Protein AF-A0A431VDA3-F1 (afdb_monomer_lite)

Sequence (218 aa):
MSHDQLYEALRREYLKRGMSGLASSPEQVTSGLHKILALRPKALRNAIQEAAKNHLEVIEAAPLPEGLEDDTVDPARLNLYGMFPSDLNQWERAFAQLLDDDLSETVAWWHRNPPRKPYSTAVPLPGQHQQSYYYPDFVVGVPERTRAEGISLIEVKRDLNDEIGNARAKAQVAHPIYRRILMVHLDHNHDWRIVNYDPQRNLNTLGQPFRIDQLGSL

Structure (mmCIF, N/CA/C/O backbone):
data_AF-A0A431VDA3-F1
#
_entry.id   AF-A0A431VDA3-F1
#
loop_
_atom_site.group_PDB
_atom_site.id
_atom_site.type_symbol
_atom_site.label_atom_id
_atom_site.label_alt_id
_atom_site.label_comp_id
_atom_site.label_asym_id
_atom_site.label_entity_id
_atom_site.label_seq_id
_atom_site.pdbx_PDB_ins_code
_atom_site.Cartn_x
_atom_site.Cartn_y
_atom_site.Cartn_z
_atom_site.occupancy
_atom_site.B_iso_or_equiv
_atom_site.auth_seq_id
_atom_site.auth_comp_id
_atom_site.auth_asym_id
_atom_site.auth_atom_id
_atom_site.pdbx_PDB_model_num
ATOM 1 N N . MET A 1 1 ? 6.370 6.237 -26.076 1.00 58.34 1 MET A N 1
ATOM 2 C CA . MET A 1 1 ? 7.371 6.178 -27.165 1.00 58.34 1 MET A CA 1
ATOM 3 C C . MET A 1 1 ? 7.239 4.823 -27.840 1.00 58.34 1 MET A C 1
ATOM 5 O O . MET A 1 1 ? 7.319 3.824 -27.137 1.00 58.34 1 MET A O 1
ATOM 9 N N . SER A 1 2 ? 6.931 4.780 -29.137 1.00 71.38 2 SER A N 1
ATOM 10 C CA . SER A 1 2 ? 6.692 3.526 -29.869 1.00 71.38 2 SER A CA 1
ATOM 11 C C . SER A 1 2 ? 8.001 2.800 -30.210 1.00 71.38 2 SER A C 1
ATOM 13 O O . SER A 1 2 ? 9.081 3.395 -30.173 1.00 71.38 2 SER A O 1
ATOM 15 N N . HIS A 1 3 ? 7.907 1.511 -30.551 1.00 76.75 3 HIS A N 1
ATOM 16 C CA . HIS A 1 3 ? 9.040 0.710 -31.032 1.00 76.75 3 HIS A CA 1
ATOM 17 C C . HIS A 1 3 ? 9.761 1.395 -32.205 1.00 76.75 3 HIS A C 1
ATOM 19 O O . HIS A 1 3 ? 10.982 1.542 -32.178 1.00 76.75 3 HIS A O 1
ATOM 25 N N . ASP A 1 4 ? 8.996 1.927 -33.159 1.00 82.69 4 ASP A N 1
ATOM 26 C CA . ASP A 1 4 ? 9.520 2.613 -34.344 1.00 82.69 4 ASP A CA 1
ATOM 27 C C . ASP A 1 4 ? 10.322 3.868 -33.986 1.00 82.69 4 ASP A C 1
ATOM 29 O O . ASP A 1 4 ? 11.348 4.162 -34.596 1.00 82.69 4 ASP A O 1
ATOM 33 N N . GLN A 1 5 ? 9.909 4.595 -32.943 1.00 83.12 5 GLN A N 1
ATOM 34 C CA . GLN A 1 5 ? 10.644 5.769 -32.472 1.00 83.12 5 GLN A CA 1
ATOM 35 C C . GLN A 1 5 ? 12.007 5.393 -31.876 1.00 83.12 5 GLN A C 1
ATOM 37 O O . GLN A 1 5 ? 12.988 6.103 -32.108 1.00 83.12 5 GLN A O 1
ATOM 42 N N . LEU A 1 6 ? 12.087 4.283 -31.132 1.00 83.06 6 LEU A N 1
ATOM 43 C CA . LEU A 1 6 ? 13.348 3.766 -30.583 1.00 83.06 6 LEU A CA 1
ATOM 44 C C . LEU A 1 6 ? 14.261 3.221 -31.683 1.00 83.06 6 LEU A C 1
ATOM 46 O O . LEU A 1 6 ? 15.466 3.476 -31.665 1.00 83.06 6 LEU A O 1
ATOM 50 N N . TYR A 1 7 ? 13.678 2.511 -32.645 1.00 90.31 7 TYR A N 1
ATOM 51 C CA . TYR A 1 7 ? 14.367 2.012 -33.827 1.00 90.31 7 TYR A CA 1
ATOM 52 C C . TYR A 1 7 ? 15.003 3.160 -34.619 1.00 90.31 7 TYR A C 1
ATOM 54 O O . TYR A 1 7 ? 16.217 3.168 -34.833 1.00 90.31 7 TYR A O 1
ATOM 62 N N . GLU A 1 8 ? 14.225 4.188 -34.964 1.00 91.19 8 GLU A N 1
ATOM 63 C CA . GLU A 1 8 ? 14.726 5.340 -35.717 1.00 91.19 8 GLU A CA 1
ATOM 64 C C . GLU A 1 8 ? 15.736 6.167 -34.914 1.00 91.19 8 GLU A C 1
ATOM 66 O O . GLU A 1 8 ? 16.707 6.689 -35.467 1.00 91.19 8 GLU A O 1
ATOM 71 N N . ALA A 1 9 ? 15.570 6.261 -33.592 1.00 90.00 9 ALA A N 1
ATOM 72 C CA . ALA A 1 9 ? 16.556 6.905 -32.733 1.00 90.00 9 ALA A CA 1
ATOM 73 C C . ALA A 1 9 ? 17.905 6.169 -32.752 1.00 90.00 9 ALA A C 1
ATOM 75 O O . ALA A 1 9 ? 18.941 6.813 -32.936 1.00 90.00 9 ALA A O 1
ATOM 76 N N . LEU A 1 10 ? 17.905 4.837 -32.615 1.00 91.25 10 LEU A N 1
ATOM 77 C CA . LEU A 1 10 ? 19.140 4.052 -32.657 1.00 91.25 10 LEU A CA 1
ATOM 78 C C . LEU A 1 10 ? 19.783 4.094 -34.044 1.00 91.25 10 LEU A C 1
ATOM 80 O O . LEU A 1 10 ? 20.995 4.285 -34.153 1.00 91.25 10 LEU A O 1
ATOM 84 N N . ARG A 1 11 ? 18.976 3.985 -35.104 1.00 93.75 11 ARG A N 1
ATOM 85 C CA . ARG A 1 11 ? 19.443 4.090 -36.488 1.00 93.75 11 ARG A CA 1
ATOM 86 C C . ARG A 1 11 ? 20.157 5.419 -36.742 1.00 93.75 11 ARG A C 1
ATOM 88 O O . ARG A 1 11 ? 21.256 5.428 -37.298 1.00 93.75 11 ARG A O 1
ATOM 95 N N . ARG A 1 12 ? 19.574 6.538 -36.298 1.00 94.12 12 ARG A N 1
ATOM 96 C CA . ARG A 1 12 ? 20.202 7.867 -36.401 1.00 94.12 12 ARG A CA 1
ATOM 97 C C . ARG A 1 12 ? 21.516 7.951 -35.631 1.00 94.12 12 ARG A C 1
ATOM 99 O O . ARG A 1 12 ? 22.476 8.516 -36.148 1.00 94.12 12 ARG A O 1
ATOM 106 N N . GLU A 1 13 ? 21.585 7.378 -34.431 1.00 93.75 13 GLU A N 1
ATOM 107 C CA . GLU A 1 13 ? 22.827 7.370 -33.649 1.00 93.75 13 GLU A CA 1
ATOM 108 C C . GLU A 1 13 ? 23.918 6.528 -34.331 1.00 93.75 13 GLU A C 1
ATOM 110 O O . GLU A 1 13 ? 25.071 6.954 -34.381 1.00 93.75 13 GLU A O 1
ATOM 115 N N . TYR A 1 14 ? 23.574 5.387 -34.940 1.00 94.81 14 TYR A N 1
ATOM 116 C CA . TYR A 1 14 ? 24.519 4.607 -35.747 1.00 94.81 14 TYR A CA 1
ATOM 117 C C . TYR A 1 14 ? 25.083 5.407 -36.921 1.00 94.81 14 TYR A C 1
ATOM 119 O O . TYR A 1 14 ? 26.304 5.445 -37.089 1.00 94.81 14 TYR A O 1
ATOM 127 N N . LEU A 1 15 ? 24.235 6.109 -37.679 1.00 93.56 15 LEU A N 1
ATOM 128 C CA . LEU A 1 15 ? 24.683 6.976 -38.776 1.00 93.56 15 LEU A CA 1
ATOM 129 C C . LEU A 1 15 ? 25.598 8.101 -38.276 1.00 93.56 15 LEU A C 1
ATOM 131 O O . LEU A 1 15 ? 26.673 8.317 -38.831 1.00 93.56 15 LEU A O 1
ATOM 135 N N . LYS A 1 16 ? 25.221 8.769 -37.180 1.00 94.56 16 LYS A N 1
ATOM 136 C CA . LYS A 1 16 ? 26.008 9.852 -36.570 1.00 94.56 16 LYS A CA 1
ATOM 137 C C . LYS A 1 16 ? 27.401 9.396 -36.127 1.00 94.56 16 LYS A C 1
ATOM 139 O O . LYS A 1 16 ? 28.348 10.176 -36.161 1.00 94.56 16 LYS A O 1
ATOM 144 N N . ARG A 1 17 ? 27.532 8.138 -35.708 1.00 94.06 17 ARG A N 1
ATOM 145 C CA . ARG A 1 17 ? 28.794 7.526 -35.266 1.00 94.06 17 ARG A CA 1
ATOM 146 C C . ARG A 1 17 ? 29.604 6.903 -36.408 1.00 94.06 17 ARG A C 1
ATOM 148 O O . ARG A 1 17 ? 30.620 6.275 -36.135 1.00 94.06 17 ARG A O 1
ATOM 155 N N . GLY A 1 18 ? 29.158 7.037 -37.660 1.00 92.56 18 GLY A N 1
ATOM 156 C CA . GLY A 1 18 ? 29.814 6.432 -38.824 1.00 92.56 18 GLY A CA 1
ATOM 157 C C . GLY A 1 18 ? 29.622 4.915 -38.935 1.00 92.56 18 GLY A C 1
ATOM 158 O O . GLY A 1 18 ? 30.296 4.264 -39.725 1.00 92.56 18 GLY A O 1
ATOM 159 N N . MET A 1 19 ? 28.692 4.331 -38.174 1.00 91.00 19 MET A N 1
ATOM 160 C CA . MET A 1 19 ? 28.368 2.900 -38.201 1.00 91.00 19 MET A CA 1
ATOM 161 C C . MET A 1 19 ? 27.291 2.590 -39.253 1.00 91.00 19 MET A C 1
ATOM 163 O O . MET A 1 19 ? 26.302 1.910 -38.976 1.00 91.00 19 MET A O 1
ATOM 167 N N . SER A 1 20 ? 27.467 3.095 -40.477 1.00 89.44 20 SER A N 1
ATOM 168 C CA . SER A 1 20 ? 26.460 3.025 -41.548 1.00 89.44 20 SER A CA 1
ATOM 169 C C . SER A 1 20 ? 26.059 1.595 -41.922 1.00 89.44 20 SER A C 1
ATOM 171 O O . SER A 1 20 ? 24.906 1.367 -42.276 1.00 89.44 20 SER A O 1
ATOM 173 N N . GLY A 1 21 ? 26.966 0.620 -41.771 1.00 88.31 21 GLY A N 1
ATOM 174 C CA . GLY A 1 21 ? 26.655 -0.802 -41.954 1.00 88.31 21 GLY A CA 1
ATOM 175 C C . GLY A 1 21 ? 25.551 -1.285 -41.007 1.00 88.31 21 GLY A C 1
ATOM 176 O O . GLY A 1 21 ? 24.569 -1.860 -41.464 1.00 88.31 21 GLY A O 1
ATOM 177 N N . LEU A 1 22 ? 25.635 -0.927 -39.720 1.00 87.12 22 LEU A N 1
ATOM 178 C CA . LEU A 1 22 ? 24.638 -1.294 -38.705 1.00 87.12 22 LEU A CA 1
ATOM 179 C C . LEU A 1 22 ? 23.293 -0.577 -38.884 1.00 87.12 22 LEU A C 1
ATOM 181 O O . LEU A 1 22 ? 22.266 -1.087 -38.451 1.00 87.12 22 LEU A O 1
ATOM 185 N N . ALA A 1 23 ? 23.288 0.596 -39.521 1.00 88.81 23 ALA A N 1
ATOM 186 C CA . ALA A 1 23 ? 22.078 1.370 -39.810 1.00 88.81 23 ALA A CA 1
ATOM 187 C C . ALA A 1 23 ? 21.370 0.959 -41.116 1.00 88.81 23 ALA A C 1
ATOM 189 O O . ALA A 1 23 ? 20.294 1.483 -41.420 1.00 88.81 23 ALA A O 1
ATOM 190 N N . SER A 1 24 ? 21.997 0.094 -41.919 1.00 85.56 24 SER A N 1
ATOM 191 C CA . SER A 1 24 ? 21.530 -0.246 -43.269 1.00 85.56 24 SER A CA 1
ATOM 192 C C . SER A 1 24 ? 20.512 -1.389 -43.300 1.00 85.56 24 SER A C 1
ATOM 194 O O . SER A 1 24 ? 19.691 -1.435 -44.212 1.00 85.56 24 SER A O 1
ATOM 196 N N . SER A 1 25 ? 20.522 -2.264 -42.289 1.00 89.50 25 SER A N 1
ATOM 197 C CA . SER A 1 25 ? 19.629 -3.422 -42.181 1.00 89.50 25 SER A CA 1
ATOM 198 C C . SER A 1 25 ? 18.715 -3.298 -40.952 1.00 89.50 25 SER A C 1
ATOM 200 O O . SER A 1 25 ? 19.214 -3.071 -39.841 1.00 89.50 25 SER A O 1
ATOM 202 N N . PRO A 1 26 ? 17.392 -3.492 -41.112 1.00 88.81 26 PRO A N 1
ATOM 203 C CA . PRO A 1 26 ? 16.456 -3.534 -39.990 1.00 88.81 26 PRO A CA 1
ATOM 204 C C . PRO A 1 26 ? 16.774 -4.591 -38.938 1.00 88.81 26 PRO A C 1
ATOM 206 O O . PRO A 1 26 ? 16.597 -4.359 -37.738 1.00 88.81 26 PRO A O 1
ATOM 209 N N . GLU A 1 27 ? 17.315 -5.727 -39.364 1.00 90.69 27 GLU A N 1
ATOM 210 C CA . GLU A 1 27 ? 17.735 -6.814 -38.487 1.00 90.69 27 GLU A CA 1
ATOM 211 C C . GLU A 1 27 ? 18.909 -6.379 -37.602 1.00 90.69 27 GLU A C 1
ATOM 213 O O . GLU A 1 27 ? 18.943 -6.696 -36.411 1.00 90.69 27 GLU A O 1
ATOM 218 N N . GLN A 1 28 ? 19.856 -5.607 -38.147 1.00 90.88 28 GLN A N 1
ATOM 219 C CA . GLN A 1 28 ? 21.017 -5.124 -37.394 1.00 90.88 28 GLN A CA 1
ATOM 220 C C . GLN A 1 28 ? 20.647 -4.042 -36.379 1.00 90.88 28 GLN A C 1
ATOM 222 O O . GLN A 1 28 ? 21.120 -4.095 -35.240 1.00 90.88 28 GLN A O 1
ATOM 227 N N . VAL A 1 29 ? 19.756 -3.116 -36.741 1.00 91.38 29 VAL A N 1
ATOM 228 C CA . VAL A 1 29 ? 19.233 -2.111 -35.801 1.00 91.38 29 VAL A CA 1
ATOM 229 C C . VAL A 1 29 ? 18.443 -2.792 -34.678 1.00 91.38 29 VAL A C 1
ATOM 231 O O . VAL A 1 29 ? 18.676 -2.510 -33.502 1.00 91.38 29 VAL A O 1
ATOM 234 N N . THR A 1 30 ? 17.584 -3.759 -35.011 1.00 89.81 30 THR A N 1
ATOM 235 C CA . THR A 1 30 ? 16.815 -4.540 -34.026 1.00 89.81 30 THR A CA 1
ATOM 236 C C . THR A 1 30 ? 17.724 -5.352 -33.100 1.00 89.81 30 THR A C 1
ATOM 238 O O . THR A 1 30 ? 17.575 -5.312 -31.879 1.00 89.81 30 THR A O 1
ATOM 241 N N . SER A 1 31 ? 18.734 -6.037 -33.645 1.00 90.19 31 SER A N 1
ATOM 242 C CA . SER A 1 31 ? 19.730 -6.768 -32.847 1.00 90.19 31 SER A CA 1
ATOM 243 C C . SER A 1 31 ? 20.521 -5.828 -31.928 1.00 90.19 31 SER A C 1
ATOM 245 O O . SER A 1 31 ? 20.800 -6.158 -30.774 1.00 90.19 31 SER A O 1
ATOM 247 N N . GLY A 1 32 ? 20.835 -4.621 -32.405 1.00 89.38 32 GLY A N 1
ATOM 248 C CA . GLY A 1 32 ? 21.421 -3.539 -31.619 1.00 89.38 32 GLY A CA 1
ATOM 249 C C . GLY A 1 32 ? 20.553 -3.116 -30.434 1.00 89.38 32 GLY A C 1
ATOM 250 O O . GLY A 1 32 ? 21.049 -3.049 -29.306 1.00 89.38 32 GLY A O 1
ATOM 251 N N . LEU A 1 33 ? 19.253 -2.904 -30.659 1.00 87.25 33 LEU A N 1
ATOM 252 C CA . LEU A 1 33 ? 18.282 -2.630 -29.594 1.00 87.25 33 LEU A CA 1
ATOM 253 C C . LEU A 1 33 ? 18.259 -3.764 -28.565 1.00 87.25 33 LEU A C 1
ATOM 255 O O . LEU A 1 33 ? 18.396 -3.503 -27.370 1.00 87.25 33 LEU A O 1
ATOM 259 N N . HIS A 1 34 ? 18.164 -5.021 -29.009 1.00 87.56 34 HIS A N 1
ATOM 260 C CA . HIS A 1 34 ? 18.176 -6.182 -28.112 1.00 87.56 34 HIS A CA 1
ATOM 261 C C . HIS A 1 34 ? 19.457 -6.244 -27.273 1.00 87.56 34 HIS A C 1
ATOM 263 O O . HIS A 1 34 ? 19.390 -6.474 -26.067 1.00 87.56 34 HIS A O 1
ATOM 269 N N . LYS A 1 35 ? 20.621 -5.967 -27.873 1.00 88.88 35 LYS A N 1
ATOM 270 C CA . LYS A 1 35 ? 21.899 -5.888 -27.151 1.00 88.88 35 LYS A CA 1
ATOM 271 C C . LYS A 1 35 ? 21.906 -4.762 -26.121 1.00 88.88 35 LYS A C 1
ATOM 273 O O . LYS A 1 35 ? 22.358 -4.982 -25.004 1.00 88.88 35 LYS A O 1
ATOM 278 N N . ILE A 1 36 ? 21.388 -3.577 -26.448 1.00 85.38 36 ILE A N 1
ATOM 279 C CA . ILE A 1 36 ? 21.285 -2.464 -25.490 1.00 85.38 36 ILE A CA 1
ATOM 280 C C . ILE A 1 36 ? 20.395 -2.854 -24.308 1.00 85.38 36 ILE A C 1
ATOM 282 O O . ILE A 1 36 ? 20.767 -2.597 -23.164 1.00 85.38 36 ILE A O 1
ATOM 286 N N . LEU A 1 37 ? 19.258 -3.503 -24.566 1.00 81.50 37 LEU A N 1
ATOM 287 C CA . LEU A 1 37 ? 18.352 -3.983 -23.522 1.00 81.50 37 LEU A CA 1
ATOM 288 C C . LEU A 1 37 ? 19.010 -5.061 -22.651 1.00 81.50 37 LEU A C 1
ATOM 290 O O . LEU A 1 37 ? 18.942 -4.975 -21.425 1.00 81.50 37 LEU A O 1
ATOM 294 N N . ALA A 1 38 ? 19.716 -6.013 -23.266 1.00 84.69 38 ALA A N 1
ATOM 295 C CA . ALA A 1 38 ? 20.455 -7.062 -22.564 1.00 84.69 38 ALA A CA 1
ATOM 296 C C . ALA A 1 38 ? 21.601 -6.499 -21.706 1.00 84.69 38 ALA A C 1
ATOM 298 O O . ALA A 1 38 ? 21.825 -6.958 -20.589 1.00 84.69 38 ALA A O 1
ATOM 299 N N . LEU A 1 39 ? 22.303 -5.473 -22.195 1.00 87.81 39 LEU A N 1
ATOM 300 C CA . LEU A 1 39 ? 23.396 -4.810 -21.475 1.00 87.81 39 LEU A CA 1
ATOM 301 C C . LEU A 1 39 ? 22.902 -3.812 -20.419 1.00 87.81 39 LEU A C 1
ATOM 303 O O . LEU A 1 39 ? 23.668 -3.414 -19.541 1.00 87.81 39 LEU A O 1
ATOM 307 N N . ARG A 1 40 ? 21.639 -3.375 -20.492 1.00 82.81 40 ARG A N 1
ATOM 308 C CA . ARG A 1 40 ? 21.047 -2.389 -19.574 1.00 82.81 40 ARG A CA 1
ATOM 309 C C . ARG A 1 40 ? 19.702 -2.859 -19.008 1.00 82.81 40 ARG A C 1
ATOM 311 O O . ARG A 1 40 ? 18.706 -2.140 -19.132 1.00 82.81 40 ARG A O 1
ATOM 318 N N . PRO A 1 41 ? 19.659 -3.992 -18.284 1.00 74.50 41 PRO A N 1
ATOM 319 C CA . PRO A 1 41 ? 18.411 -4.545 -17.748 1.00 74.50 41 PRO A CA 1
ATOM 320 C C . PRO A 1 41 ? 17.679 -3.572 -16.807 1.00 74.50 41 PRO A C 1
ATOM 322 O O . PRO A 1 41 ? 16.450 -3.509 -16.794 1.00 74.50 41 PRO A O 1
ATOM 325 N N . LYS A 1 42 ? 18.421 -2.736 -16.066 1.00 75.31 42 LYS A N 1
ATOM 326 C CA . LYS A 1 42 ? 17.840 -1.684 -15.214 1.00 75.31 42 LYS A CA 1
ATOM 327 C C . LYS A 1 42 ? 17.129 -0.591 -16.021 1.00 75.31 42 LYS A C 1
ATOM 329 O O . LYS A 1 42 ? 16.086 -0.115 -15.594 1.00 75.31 42 LYS A O 1
ATOM 334 N N . ALA A 1 43 ? 17.664 -0.205 -17.182 1.00 77.69 43 ALA A N 1
ATOM 335 C CA . ALA A 1 43 ? 17.065 0.842 -18.011 1.00 77.69 43 ALA A CA 1
ATOM 336 C C . ALA A 1 43 ? 15.716 0.393 -18.585 1.00 77.69 43 ALA A C 1
ATOM 338 O O . ALA A 1 43 ? 14.767 1.172 -18.581 1.00 77.69 43 ALA A O 1
ATOM 339 N N . LEU A 1 44 ? 15.616 -0.875 -19.001 1.00 75.94 44 LEU A N 1
ATOM 340 C CA . LEU A 1 44 ? 14.351 -1.465 -19.437 1.00 75.94 44 LEU A CA 1
ATOM 341 C C . LEU A 1 44 ? 13.322 -1.479 -18.302 1.00 75.94 44 LEU A C 1
ATOM 343 O O . LEU A 1 44 ? 12.194 -1.033 -18.491 1.00 75.94 44 LEU A O 1
ATOM 347 N N . ARG A 1 45 ? 13.719 -1.933 -17.108 1.00 74.44 45 ARG A N 1
ATOM 348 C CA . ARG A 1 45 ? 12.838 -1.949 -15.932 1.00 74.44 45 ARG A CA 1
ATOM 349 C C . ARG A 1 45 ? 12.318 -0.551 -15.590 1.00 74.44 45 ARG A C 1
ATOM 351 O O . ARG A 1 45 ? 11.116 -0.392 -15.409 1.00 74.44 45 ARG A O 1
ATOM 358 N N . ASN A 1 46 ? 13.193 0.452 -15.567 1.00 76.38 46 ASN A N 1
ATOM 359 C CA . ASN A 1 46 ? 12.806 1.836 -15.292 1.00 76.38 46 ASN A CA 1
ATOM 360 C C . ASN A 1 46 ? 11.867 2.388 -16.373 1.00 76.38 46 ASN A C 1
ATOM 362 O O . ASN A 1 46 ? 10.882 3.039 -16.047 1.00 76.38 46 ASN A O 1
ATOM 366 N N . ALA A 1 47 ? 12.132 2.099 -17.651 1.00 77.69 47 ALA A N 1
ATOM 367 C CA . ALA A 1 47 ? 11.265 2.520 -18.750 1.00 77.69 47 ALA A CA 1
ATOM 368 C C . ALA A 1 47 ? 9.870 1.877 -18.666 1.00 77.69 47 ALA A C 1
ATOM 370 O O . ALA A 1 47 ? 8.879 2.560 -18.900 1.00 77.69 47 ALA A O 1
ATOM 371 N N . ILE A 1 48 ? 9.783 0.595 -18.290 1.00 78.56 48 ILE A N 1
ATOM 372 C CA . ILE A 1 48 ? 8.507 -0.100 -18.056 1.00 78.56 48 ILE A CA 1
ATOM 373 C C . ILE A 1 48 ? 7.752 0.532 -16.881 1.00 78.56 48 ILE A C 1
ATOM 375 O O . ILE A 1 48 ? 6.554 0.770 -16.991 1.00 78.56 48 ILE A O 1
ATOM 379 N N . GLN A 1 49 ? 8.437 0.821 -15.771 1.00 76.44 49 GLN A N 1
ATOM 380 C CA . GLN A 1 49 ? 7.827 1.473 -14.608 1.00 76.44 49 GLN A CA 1
ATOM 381 C C . GLN A 1 49 ? 7.307 2.875 -14.943 1.00 76.44 49 GLN A C 1
ATOM 383 O O . GLN A 1 49 ? 6.183 3.206 -14.578 1.00 76.44 49 GLN A O 1
ATOM 388 N N . GLU A 1 50 ? 8.089 3.670 -15.673 1.00 78.88 50 GLU A N 1
ATOM 389 C CA . GLU A 1 50 ? 7.706 5.020 -16.090 1.00 78.88 50 GLU A CA 1
ATOM 390 C C . GLU A 1 50 ? 6.551 4.999 -17.099 1.00 78.88 50 GLU A C 1
ATOM 392 O O . GLU A 1 50 ? 5.592 5.756 -16.970 1.00 78.88 50 GLU A O 1
ATOM 397 N N . ALA A 1 51 ? 6.595 4.099 -18.085 1.00 80.69 51 ALA A N 1
ATOM 398 C CA . ALA A 1 51 ? 5.502 3.928 -19.035 1.00 80.69 51 ALA A CA 1
ATOM 399 C C . ALA A 1 51 ? 4.213 3.507 -18.321 1.00 80.69 51 ALA A C 1
ATOM 401 O O . ALA A 1 51 ? 3.170 4.109 -18.549 1.00 80.69 51 ALA A O 1
ATOM 402 N N . ALA A 1 52 ? 4.292 2.531 -17.414 1.00 78.38 52 ALA A N 1
ATOM 403 C CA . ALA A 1 52 ? 3.146 2.120 -16.619 1.00 78.38 52 ALA A CA 1
ATOM 404 C C . ALA A 1 52 ? 2.596 3.296 -15.807 1.00 78.38 52 ALA A C 1
ATOM 406 O O . ALA A 1 52 ? 1.421 3.604 -15.926 1.00 78.38 52 ALA A O 1
ATOM 407 N N . LYS A 1 53 ? 3.440 4.028 -15.072 1.00 76.81 53 LYS A N 1
ATOM 408 C CA . LYS A 1 53 ? 3.015 5.194 -14.283 1.00 76.81 53 LYS A CA 1
ATOM 409 C C . LYS A 1 53 ? 2.227 6.226 -15.104 1.00 76.81 53 LYS A C 1
ATOM 411 O O . LYS A 1 53 ? 1.268 6.788 -14.589 1.00 76.81 53 LYS A O 1
ATOM 416 N N . ASN A 1 54 ? 2.615 6.449 -16.359 1.00 79.31 54 ASN A N 1
ATOM 417 C CA . ASN A 1 54 ? 1.973 7.419 -17.252 1.00 79.31 54 ASN A CA 1
ATOM 418 C C . ASN A 1 54 ? 0.697 6.901 -17.940 1.00 79.31 54 ASN A C 1
ATOM 420 O O . ASN A 1 54 ? -0.046 7.697 -18.509 1.00 79.31 54 ASN A O 1
ATOM 424 N N . HIS A 1 55 ? 0.443 5.593 -17.905 1.00 81.94 55 HIS A N 1
ATOM 425 C CA . HIS A 1 55 ? -0.677 4.942 -18.593 1.00 81.94 55 HIS A CA 1
ATOM 426 C C . HIS A 1 55 ? -1.544 4.086 -17.654 1.00 81.94 55 HIS A C 1
ATOM 428 O O . HIS A 1 55 ? -2.313 3.249 -18.118 1.00 81.94 55 HIS A O 1
ATOM 434 N N . LEU A 1 56 ? -1.404 4.257 -16.336 1.00 84.12 56 LEU A N 1
ATOM 435 C CA . LEU A 1 56 ? -2.254 3.591 -15.355 1.00 84.12 56 LEU A CA 1
ATOM 436 C C . LEU A 1 56 ? -3.622 4.265 -15.315 1.00 84.12 56 LEU A C 1
ATOM 438 O O . LEU A 1 56 ? -3.729 5.452 -15.012 1.00 84.12 56 LEU A O 1
ATOM 442 N N . GLU A 1 57 ? -4.657 3.472 -15.548 1.00 86.94 57 GLU A N 1
ATOM 443 C CA . GLU A 1 57 ? -6.039 3.857 -15.298 1.00 86.94 57 GLU A CA 1
ATOM 444 C C . GLU A 1 57 ? -6.479 3.292 -13.949 1.00 86.94 57 GLU A C 1
ATOM 446 O O . GLU A 1 57 ? -6.155 2.153 -13.599 1.00 86.94 57 GLU A O 1
ATOM 451 N N . VAL A 1 58 ? -7.195 4.106 -13.176 1.00 89.38 58 VAL A N 1
ATOM 452 C CA . VAL A 1 58 ? -7.817 3.656 -11.931 1.00 89.38 58 VAL A CA 1
ATOM 453 C C . VAL A 1 58 ? -9.231 3.215 -12.255 1.00 89.38 58 VAL A C 1
ATOM 455 O O . VAL A 1 58 ? -10.013 3.987 -12.804 1.00 89.38 58 VAL A O 1
ATOM 458 N N . ILE A 1 59 ? -9.531 1.966 -11.921 1.00 91.56 59 ILE A N 1
ATOM 459 C CA . ILE A 1 59 ? -10.844 1.359 -12.104 1.00 91.56 59 ILE A CA 1
ATOM 460 C C . ILE A 1 59 ? -11.439 1.165 -10.716 1.00 91.56 59 ILE A C 1
ATOM 462 O O . ILE A 1 59 ? -10.745 0.717 -9.801 1.00 91.56 59 ILE A O 1
ATOM 466 N N . GLU A 1 60 ? -12.710 1.516 -10.567 1.00 92.81 60 GLU A N 1
ATOM 467 C CA . GLU A 1 60 ? -13.450 1.270 -9.337 1.00 92.81 60 GLU A CA 1
ATOM 468 C C . GLU A 1 60 ? -13.543 -0.239 -9.074 1.00 92.81 60 GLU A C 1
ATOM 470 O O . GLU A 1 60 ? -13.835 -1.032 -9.975 1.00 92.81 60 GLU A O 1
ATOM 475 N N . ALA A 1 61 ? -13.233 -0.645 -7.844 1.00 93.19 61 ALA A N 1
ATOM 476 C CA . ALA A 1 61 ? -13.341 -2.038 -7.439 1.00 93.19 61 ALA A CA 1
ATOM 477 C C . ALA A 1 61 ? -14.819 -2.443 -7.308 1.00 93.19 61 ALA A C 1
ATOM 479 O O . ALA A 1 61 ? -15.708 -1.597 -7.216 1.00 93.19 61 ALA A O 1
ATOM 480 N N . ALA A 1 62 ? -15.095 -3.749 -7.275 1.00 95.81 62 ALA A N 1
ATOM 481 C CA . ALA A 1 62 ? -16.439 -4.206 -6.939 1.00 95.81 62 ALA A CA 1
ATOM 482 C C . ALA A 1 62 ? -16.835 -3.714 -5.530 1.00 95.81 62 ALA A C 1
ATOM 484 O O . ALA A 1 62 ? -15.949 -3.548 -4.684 1.00 95.81 62 ALA A O 1
ATOM 485 N N . PRO A 1 63 ? -18.138 -3.532 -5.248 1.00 94.75 63 PRO A N 1
ATOM 486 C CA . PRO A 1 63 ? -18.596 -3.199 -3.907 1.00 94.75 63 PRO A CA 1
ATOM 487 C C . PRO A 1 63 ? -18.072 -4.190 -2.868 1.00 94.75 63 PRO A C 1
ATOM 489 O O . PRO A 1 63 ? -17.933 -5.389 -3.139 1.00 94.75 63 PRO A O 1
ATOM 492 N N . LEU A 1 64 ? -17.800 -3.679 -1.669 1.00 93.88 64 LEU A N 1
ATOM 493 C CA . LEU A 1 64 ? -17.502 -4.521 -0.519 1.00 93.88 64 LEU A CA 1
ATOM 494 C C . LEU A 1 64 ? -18.707 -5.428 -0.207 1.00 93.88 64 LEU A C 1
ATOM 496 O O . LEU A 1 64 ? -19.849 -5.012 -0.426 1.00 93.88 64 LEU A O 1
ATOM 500 N N . PRO A 1 65 ? -18.477 -6.664 0.271 1.00 92.44 65 PRO A N 1
ATOM 501 C CA . PRO A 1 65 ? -19.566 -7.534 0.701 1.00 92.44 65 PRO A CA 1
ATOM 502 C C . PRO A 1 65 ? -20.349 -6.890 1.854 1.00 92.44 65 PRO A C 1
ATOM 504 O O . PRO A 1 65 ? -19.789 -6.128 2.634 1.00 92.44 65 PRO A O 1
ATOM 507 N N . GLU A 1 66 ? -21.640 -7.205 1.981 1.00 89.56 66 GLU A N 1
ATOM 508 C CA . GLU A 1 66 ? -22.497 -6.630 3.036 1.00 89.56 66 GLU A CA 1
ATOM 509 C C . GLU A 1 66 ? -22.083 -7.067 4.450 1.00 89.56 66 GLU A C 1
ATOM 511 O O . GLU A 1 66 ? -22.335 -6.361 5.424 1.00 89.56 66 GLU A O 1
ATOM 516 N N . GLY A 1 67 ? -21.416 -8.214 4.562 1.00 84.12 67 GLY A N 1
ATOM 517 C CA . GLY A 1 67 ? -20.876 -8.731 5.809 1.00 84.12 67 GLY A CA 1
ATOM 518 C C . GLY A 1 67 ? -19.779 -9.759 5.562 1.00 84.12 67 GLY A C 1
ATOM 519 O O . GLY A 1 67 ? -19.570 -10.222 4.437 1.00 84.12 67 GLY A O 1
ATOM 520 N N . LEU A 1 68 ? -19.074 -10.110 6.633 1.00 80.88 68 LEU A N 1
ATOM 521 C CA . LEU A 1 68 ? -18.167 -11.251 6.660 1.00 80.88 68 LEU A CA 1
ATOM 522 C C . LEU A 1 68 ? -18.896 -12.415 7.334 1.00 80.88 68 LEU A C 1
ATOM 524 O O . LEU A 1 68 ? -19.421 -12.262 8.433 1.00 80.88 68 LEU A O 1
ATOM 528 N N . GLU A 1 69 ? -18.950 -13.564 6.667 1.00 70.88 69 GLU A N 1
ATOM 529 C CA . GLU A 1 69 ? -19.456 -14.799 7.268 1.00 70.88 69 GLU A CA 1
ATOM 530 C C . GLU A 1 69 ? -18.342 -15.401 8.129 1.00 70.88 69 GLU A C 1
ATOM 532 O O . GLU A 1 69 ? -17.414 -16.021 7.607 1.00 70.88 69 GLU A O 1
ATOM 537 N N . ASP A 1 70 ? -18.399 -15.163 9.438 1.00 72.50 70 ASP A N 1
ATOM 538 C CA . ASP A 1 70 ? -17.470 -15.755 10.397 1.00 72.50 70 ASP A CA 1
ATOM 539 C C . ASP A 1 70 ? -18.170 -15.997 11.738 1.00 72.50 70 ASP A C 1
ATOM 541 O O . ASP A 1 70 ? -18.672 -15.069 12.373 1.00 72.50 70 ASP A O 1
ATOM 545 N N . ASP A 1 71 ? -18.218 -17.258 12.162 1.00 57.84 71 ASP A N 1
ATOM 546 C CA . ASP A 1 71 ? -19.015 -17.696 13.311 1.00 57.84 71 ASP A CA 1
ATOM 547 C C . ASP A 1 71 ? -18.357 -17.355 14.664 1.00 57.84 71 ASP A C 1
ATOM 549 O O . ASP A 1 71 ? -19.006 -17.438 15.710 1.00 57.84 71 ASP A O 1
ATOM 553 N N . THR A 1 72 ? -17.070 -16.974 14.679 1.00 61.06 72 THR A N 1
ATOM 554 C CA . THR A 1 72 ? -16.307 -16.717 15.915 1.00 61.06 72 THR A CA 1
ATOM 555 C C . THR A 1 72 ? -15.310 -15.578 15.756 1.00 61.06 72 THR A C 1
ATOM 557 O O . THR A 1 72 ? -14.153 -15.797 15.395 1.00 61.06 72 THR A O 1
ATOM 560 N N . VAL A 1 73 ? -15.733 -14.355 16.064 1.00 77.81 73 VAL A N 1
ATOM 561 C CA . VAL A 1 73 ? -14.895 -13.170 15.857 1.00 77.81 73 VAL A CA 1
ATOM 562 C C . VAL A 1 73 ? -15.024 -12.167 16.992 1.00 77.81 73 VAL A C 1
ATOM 564 O O . VAL A 1 73 ? -16.119 -11.829 17.440 1.00 77.81 73 VAL A O 1
ATOM 567 N N . ASP A 1 74 ? -13.864 -11.719 17.472 1.00 89.50 74 ASP A N 1
ATOM 568 C CA . ASP A 1 74 ? -13.759 -10.678 18.487 1.00 89.50 74 ASP A CA 1
ATOM 569 C C . ASP A 1 74 ? -14.329 -9.360 17.933 1.00 89.50 74 ASP A C 1
ATOM 571 O O . ASP A 1 74 ? -14.069 -9.031 16.767 1.00 89.50 74 ASP A O 1
ATOM 575 N N . PRO A 1 75 ? -15.069 -8.577 18.737 1.00 93.50 75 PRO A N 1
ATOM 576 C CA . PRO A 1 75 ? -15.579 -7.285 18.301 1.00 93.50 75 PRO A CA 1
ATOM 577 C C . PRO A 1 75 ? -14.431 -6.300 18.048 1.00 93.50 75 PRO A C 1
ATOM 579 O O . PRO A 1 75 ? -13.465 -6.257 18.808 1.00 93.50 75 PRO A O 1
ATOM 582 N N . ALA A 1 76 ? -14.570 -5.484 17.005 1.00 95.50 76 ALA A N 1
ATOM 583 C CA . ALA A 1 76 ? -13.640 -4.415 16.651 1.00 95.50 76 ALA A CA 1
ATOM 584 C C . ALA A 1 76 ? -14.431 -3.139 16.356 1.00 95.50 76 ALA A C 1
ATOM 586 O O . ALA A 1 76 ? -15.235 -3.098 15.426 1.00 95.50 76 ALA A O 1
ATOM 587 N N . ARG A 1 77 ? -14.234 -2.099 17.163 1.00 96.69 77 ARG A N 1
ATOM 588 C CA . ARG A 1 77 ? -15.056 -0.880 17.163 1.00 96.69 77 ARG A CA 1
ATOM 589 C C . ARG A 1 77 ? -14.915 -0.066 15.879 1.00 96.69 77 ARG A C 1
ATOM 591 O O . ARG A 1 77 ? -15.888 0.539 15.440 1.00 96.69 77 ARG A O 1
ATOM 598 N N . LEU A 1 78 ? -13.708 -0.005 15.330 1.00 97.94 78 LEU A N 1
ATOM 599 C CA . LEU A 1 78 ? -13.357 0.790 14.155 1.00 97.94 78 LEU A CA 1
ATOM 600 C C . LEU A 1 78 ? -13.234 -0.072 12.894 1.00 97.94 78 LEU A C 1
ATOM 602 O O . LEU A 1 78 ? -13.018 0.461 11.807 1.00 97.94 78 LEU A O 1
ATOM 606 N N . ASN A 1 79 ? -13.376 -1.394 12.986 1.00 97.06 79 ASN A N 1
ATOM 607 C CA . ASN A 1 79 ? -13.461 -2.212 11.784 1.00 97.06 79 ASN A CA 1
ATOM 608 C C . ASN A 1 79 ? -14.768 -1.933 11.033 1.00 97.06 79 ASN A C 1
ATOM 610 O O . ASN A 1 79 ? -15.830 -1.839 11.643 1.00 97.06 79 ASN A O 1
ATOM 614 N N . LEU A 1 80 ? -14.710 -1.903 9.701 1.00 95.50 80 LEU A N 1
ATOM 615 C CA . LEU A 1 80 ? -15.887 -1.671 8.857 1.00 95.50 80 LEU A CA 1
ATOM 616 C C . LEU A 1 80 ? -17.051 -2.654 9.111 1.00 95.50 80 LEU A C 1
ATOM 618 O O . LEU A 1 80 ? -18.208 -2.272 8.971 1.00 95.50 80 LEU A O 1
ATOM 622 N N . TYR A 1 81 ? -16.753 -3.897 9.496 1.00 93.81 81 TYR A N 1
ATOM 623 C CA . TYR A 1 81 ? -17.741 -4.935 9.814 1.00 93.81 81 TYR A CA 1
ATOM 624 C C . TYR A 1 81 ? -17.961 -5.127 11.321 1.00 93.81 81 TYR A C 1
ATOM 626 O O . TYR A 1 81 ? -18.683 -6.036 11.719 1.00 93.81 81 TYR A O 1
ATOM 634 N N . GLY A 1 82 ? -17.342 -4.302 12.172 1.00 93.81 82 GLY A N 1
ATOM 635 C CA . GLY A 1 82 ? -17.505 -4.381 13.626 1.00 93.81 82 GLY A CA 1
ATOM 636 C C . GLY A 1 82 ? -16.754 -5.536 14.303 1.00 93.81 82 GLY A C 1
ATOM 637 O O . GLY A 1 82 ? -17.038 -5.860 15.456 1.00 93.81 82 GLY A O 1
ATOM 638 N N . MET A 1 83 ? -15.819 -6.184 13.604 1.00 93.75 83 MET A N 1
ATOM 639 C CA . MET A 1 83 ? -15.166 -7.421 14.047 1.00 93.75 83 MET A CA 1
ATOM 640 C C . MET A 1 83 ? -13.721 -7.533 13.551 1.00 93.75 83 MET A C 1
ATOM 642 O O . MET A 1 83 ? -13.375 -7.017 12.489 1.00 93.75 83 MET A O 1
ATOM 646 N N . PHE A 1 84 ? -12.872 -8.252 14.283 1.00 94.38 84 PHE A N 1
ATOM 647 C CA . PHE A 1 84 ? -11.560 -8.663 13.785 1.00 94.38 84 PHE A CA 1
ATOM 648 C C . PHE A 1 84 ? -11.711 -9.894 12.880 1.00 94.38 84 PHE A C 1
ATOM 650 O O . PHE A 1 84 ? -12.129 -10.937 13.383 1.00 94.38 84 PHE A O 1
ATOM 657 N N . PRO A 1 85 ? -11.326 -9.841 11.587 1.00 92.06 85 PRO A N 1
ATOM 658 C CA . PRO A 1 85 ? -11.342 -11.026 10.730 1.00 92.06 85 PRO A CA 1
ATOM 659 C C . PRO A 1 85 ? -10.525 -12.185 11.328 1.00 92.06 85 PRO A C 1
ATOM 661 O O . PRO A 1 85 ? -9.420 -11.971 11.849 1.00 92.06 85 PRO A O 1
ATOM 664 N N . SER A 1 86 ? -11.042 -13.416 11.254 1.00 89.69 86 SER A N 1
ATOM 665 C CA . SER A 1 86 ? -10.354 -14.602 11.795 1.00 89.69 86 SER A CA 1
ATOM 666 C C . SER A 1 86 ? -9.063 -14.947 11.052 1.00 89.69 86 SER A C 1
ATOM 668 O O . SER A 1 86 ? -8.156 -15.543 11.631 1.00 89.69 86 SER A O 1
ATOM 670 N N . ASP A 1 87 ? -8.945 -14.537 9.789 1.00 89.31 87 ASP A N 1
ATOM 671 C CA . ASP A 1 87 ? -7.818 -14.865 8.918 1.00 89.31 87 ASP A CA 1
ATOM 672 C C . ASP A 1 87 ? -6.655 -13.856 8.980 1.00 89.31 87 ASP A C 1
ATOM 674 O O . ASP A 1 87 ? -5.715 -13.937 8.181 1.00 89.31 87 ASP A O 1
ATOM 678 N N . LEU A 1 88 ? -6.692 -12.927 9.943 1.00 92.31 88 LEU A N 1
ATOM 679 C CA . LEU A 1 88 ? -5.553 -12.083 10.299 1.00 92.31 88 LEU A CA 1
ATOM 680 C C . LEU A 1 88 ? -4.438 -12.937 10.911 1.00 92.31 88 LEU A C 1
ATOM 682 O O . LEU A 1 88 ? -4.637 -13.624 11.916 1.00 92.31 88 LEU A O 1
ATOM 686 N N . ASN A 1 89 ? -3.227 -12.836 10.363 1.00 92.50 89 ASN A N 1
ATOM 687 C CA . ASN A 1 89 ? -2.061 -13.428 11.021 1.00 92.50 89 ASN A CA 1
ATOM 688 C C . ASN A 1 89 ? -1.702 -12.670 12.320 1.00 92.50 89 ASN A C 1
ATOM 690 O O . ASN A 1 89 ? -2.247 -11.608 12.609 1.00 92.50 89 ASN A O 1
ATOM 694 N N . GLN A 1 90 ? -0.754 -13.193 13.106 1.00 91.44 90 GLN A N 1
ATOM 695 C CA . GLN A 1 90 ? -0.377 -12.614 14.406 1.00 91.44 90 GLN A CA 1
ATOM 696 C C . GLN A 1 90 ? -0.029 -11.113 14.344 1.00 91.44 90 GLN A C 1
ATOM 698 O O . GLN A 1 90 ? -0.425 -10.350 15.223 1.00 91.44 90 GLN A O 1
ATOM 703 N N . TRP A 1 91 ? 0.709 -10.682 13.322 1.00 91.12 91 TRP A N 1
ATOM 704 C CA . TRP A 1 91 ? 1.212 -9.308 13.208 1.00 91.12 91 TRP A CA 1
ATOM 705 C C . TRP A 1 91 ? 0.164 -8.378 12.608 1.00 91.12 91 TRP A C 1
ATOM 707 O O . TRP A 1 91 ? 0.012 -7.251 13.070 1.00 91.12 91 TRP A O 1
ATOM 717 N N . GLU A 1 92 ? -0.587 -8.865 11.619 1.00 95.25 92 GLU A N 1
ATOM 718 C CA . GLU A 1 92 ? -1.765 -8.174 11.095 1.00 95.25 92 GLU A CA 1
ATOM 719 C C . GLU A 1 92 ? -2.782 -7.934 12.213 1.00 95.25 92 GLU 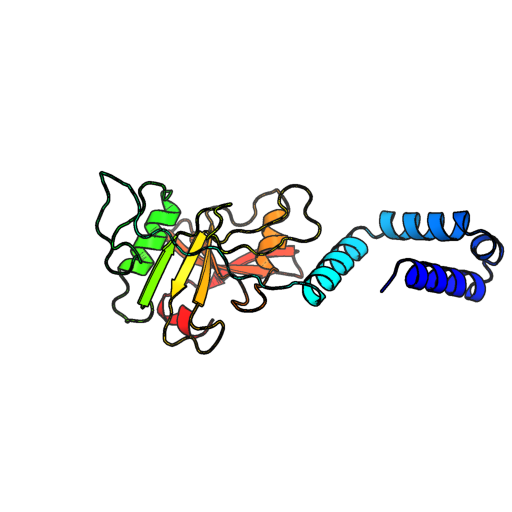A C 1
ATOM 721 O O . GLU A 1 92 ? -3.290 -6.827 12.343 1.00 95.25 92 GLU A O 1
ATOM 726 N N . ARG A 1 93 ? -3.025 -8.928 13.076 1.00 95.25 93 ARG A N 1
ATOM 727 C CA . ARG A 1 93 ? -3.903 -8.792 14.243 1.00 95.25 93 ARG A CA 1
ATOM 728 C C . ARG A 1 93 ? -3.377 -7.771 15.246 1.00 95.25 93 ARG A C 1
ATOM 730 O O . ARG A 1 93 ? -4.145 -6.932 15.699 1.00 95.25 93 ARG A O 1
ATOM 737 N N . ALA A 1 94 ? 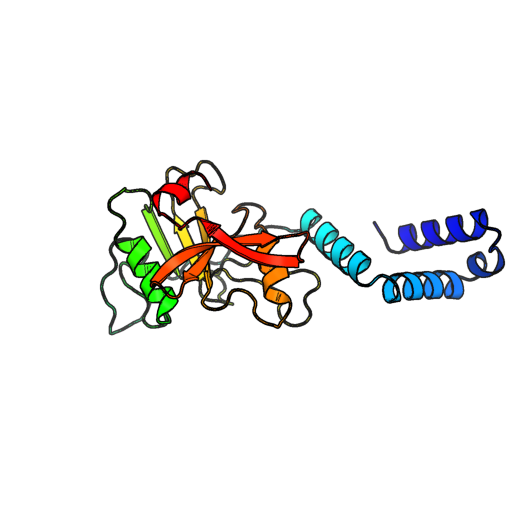-2.082 -7.792 15.557 1.00 94.69 94 ALA A N 1
ATOM 738 C CA . ALA A 1 94 ? -1.481 -6.793 16.442 1.00 94.69 94 ALA A CA 1
ATOM 739 C C . ALA A 1 94 ? -1.591 -5.365 15.875 1.00 94.69 94 ALA A C 1
ATOM 741 O O . ALA A 1 94 ? -1.834 -4.418 16.620 1.00 94.69 94 ALA A O 1
ATOM 742 N N . PHE A 1 95 ? -1.436 -5.200 14.558 1.00 97.19 95 PHE A N 1
ATOM 743 C CA . PHE A 1 95 ? -1.601 -3.901 13.910 1.00 97.19 95 PHE A CA 1
ATOM 744 C C . PHE A 1 95 ? -3.070 -3.466 13.844 1.00 97.19 95 PHE A C 1
ATOM 746 O O . PHE A 1 95 ? -3.379 -2.308 14.103 1.00 97.19 95 PHE A O 1
ATOM 753 N N . ALA A 1 96 ? -3.982 -4.392 13.550 1.00 97.25 96 ALA A N 1
ATOM 754 C CA . ALA A 1 96 ? -5.416 -4.135 13.576 1.00 97.25 96 ALA A CA 1
ATOM 755 C C . ALA A 1 96 ? -5.870 -3.680 14.969 1.00 97.25 96 ALA A C 1
ATOM 757 O O . ALA A 1 96 ? -6.618 -2.716 15.068 1.00 97.25 96 ALA A O 1
ATOM 758 N N . GLN A 1 97 ? -5.372 -4.315 16.037 1.00 96.69 97 GLN A N 1
ATOM 759 C CA . GLN A 1 97 ? -5.659 -3.904 17.413 1.00 96.69 97 GLN A CA 1
ATOM 760 C C . GLN A 1 97 ? -5.160 -2.482 17.687 1.00 96.69 97 GLN A C 1
ATOM 762 O O . GLN A 1 97 ? -5.897 -1.678 18.243 1.00 96.69 97 GLN A O 1
ATOM 767 N N . LEU A 1 98 ? -3.947 -2.144 17.230 1.00 96.69 98 LEU A N 1
ATOM 768 C CA . LEU A 1 98 ? -3.425 -0.780 17.336 1.00 96.69 98 LEU A CA 1
ATOM 769 C C . LEU A 1 98 ? -4.361 0.239 16.667 1.00 96.69 98 LEU A C 1
ATOM 771 O O . LEU A 1 98 ? -4.606 1.289 17.247 1.00 96.69 98 LEU A O 1
ATOM 775 N N . LEU A 1 99 ? -4.869 -0.056 15.466 1.00 97.88 99 LEU A N 1
ATOM 776 C CA . LEU A 1 99 ? -5.821 0.823 14.778 1.00 97.88 99 LEU A CA 1
ATOM 777 C C . LEU A 1 99 ? -7.154 0.925 15.530 1.00 97.88 99 LEU A C 1
ATOM 779 O O . LEU A 1 99 ? -7.708 2.014 15.625 1.00 97.88 99 LEU A O 1
ATOM 783 N N . ASP A 1 100 ? -7.669 -0.193 16.042 1.00 98.00 100 ASP A N 1
ATOM 784 C CA . ASP A 1 100 ? -8.973 -0.263 16.710 1.00 98.00 100 ASP A CA 1
ATOM 785 C C . ASP A 1 100 ? -8.987 0.417 18.090 1.00 98.00 100 ASP A C 1
ATOM 787 O O . ASP A 1 100 ? -9.993 1.010 18.497 1.00 98.00 100 ASP A O 1
ATOM 791 N N . ASP A 1 101 ? -7.842 0.402 18.773 1.00 96.62 101 ASP A N 1
ATOM 792 C CA . ASP A 1 101 ? -7.614 1.054 20.064 1.00 96.62 101 ASP A CA 1
ATOM 793 C C . ASP A 1 101 ? -7.396 2.573 19.942 1.00 96.62 101 ASP A C 1
ATOM 795 O O . ASP A 1 101 ? -7.140 3.241 20.946 1.00 96.62 101 ASP A O 1
ATOM 799 N N . ASP A 1 102 ? -7.498 3.153 18.739 1.00 96.62 102 ASP A N 1
ATOM 800 C CA . ASP A 1 102 ? -7.326 4.592 18.556 1.00 96.62 102 ASP A CA 1
ATOM 801 C C . ASP A 1 102 ? -8.403 5.399 19.297 1.00 96.62 102 ASP A C 1
ATOM 803 O O . ASP A 1 102 ? -9.589 5.384 18.951 1.00 96.62 102 ASP A O 1
ATOM 807 N N . LEU A 1 103 ? -7.963 6.146 20.311 1.00 93.94 103 LEU A N 1
ATOM 808 C CA . LEU A 1 103 ? -8.782 7.087 21.078 1.00 93.94 103 LEU A CA 1
ATOM 809 C C . LEU A 1 103 ? -8.597 8.540 20.623 1.00 93.94 103 LEU A C 1
ATOM 811 O O . LEU A 1 103 ? -9.248 9.428 21.166 1.00 93.94 103 LEU A O 1
ATOM 815 N N . SER A 1 104 ? -7.694 8.797 19.672 1.00 92.94 104 SER A N 1
ATOM 816 C CA . SER A 1 104 ? -7.422 10.145 19.160 1.00 92.94 104 SER A CA 1
ATOM 817 C C . SER A 1 104 ? -8.385 10.591 18.059 1.00 92.94 104 SER A C 1
ATOM 819 O O . SER A 1 104 ? -8.291 11.730 17.618 1.00 92.94 104 SER A O 1
ATOM 821 N N . GLU A 1 105 ? -9.287 9.705 17.619 1.00 92.75 105 GLU A N 1
ATOM 822 C CA . GLU A 1 105 ? -10.214 9.920 16.495 1.00 92.75 105 GLU A CA 1
ATOM 823 C C . GLU A 1 105 ? -9.509 10.140 15.141 1.00 92.75 105 GLU A C 1
ATOM 825 O O . GLU A 1 105 ? -10.123 10.578 14.167 1.00 92.75 105 GLU A O 1
ATOM 830 N N . THR A 1 106 ? -8.227 9.774 15.045 1.00 95.94 106 THR A N 1
ATOM 831 C CA . THR A 1 106 ? -7.474 9.821 13.787 1.00 95.94 106 THR A CA 1
ATOM 832 C C . THR A 1 106 ? -7.978 8.752 12.815 1.00 95.94 106 THR A C 1
ATOM 834 O O . THR A 1 106 ? -8.076 8.996 11.611 1.00 95.94 106 THR A O 1
ATOM 837 N N . VAL A 1 107 ? -8.296 7.556 13.319 1.00 97.62 107 VAL A N 1
ATOM 838 C CA . VAL A 1 107 ? -8.858 6.444 12.547 1.00 97.62 107 VAL A CA 1
ATOM 839 C C . VAL A 1 107 ? -10.378 6.476 12.657 1.00 97.62 107 VAL A C 1
ATOM 841 O O . VAL A 1 107 ? -10.944 6.212 13.714 1.00 97.62 107 VAL A O 1
ATOM 844 N N . ALA A 1 108 ? -11.056 6.750 11.542 1.00 97.44 108 ALA A N 1
ATOM 845 C CA . ALA A 1 108 ? -12.514 6.643 11.477 1.00 97.44 108 ALA A CA 1
ATOM 846 C C . ALA A 1 108 ? -12.970 5.201 11.265 1.00 97.44 108 ALA A C 1
ATOM 848 O O . ALA A 1 108 ? -13.970 4.774 11.835 1.00 97.44 108 ALA A O 1
ATOM 849 N N . TRP A 1 109 ? -12.248 4.465 10.421 1.00 97.81 109 TRP A N 1
ATOM 850 C CA . TRP A 1 109 ? -12.490 3.050 10.185 1.00 97.81 109 TRP A CA 1
ATOM 851 C C . TRP A 1 109 ? -11.258 2.372 9.589 1.00 97.81 109 TRP A C 1
ATOM 853 O O . TRP A 1 109 ? -10.404 3.017 8.975 1.00 97.81 109 TRP A O 1
ATOM 863 N N . TRP A 1 110 ? -11.188 1.051 9.708 1.00 98.06 110 TRP A N 1
ATOM 864 C CA . TRP A 1 110 ? -10.204 0.229 9.015 1.00 98.06 110 TRP A CA 1
ATOM 865 C C . TRP A 1 110 ? -10.851 -1.014 8.398 1.00 98.06 110 TRP A C 1
ATOM 867 O O . TRP A 1 110 ? -11.852 -1.547 8.877 1.00 98.06 110 TRP A O 1
ATOM 877 N N . HIS A 1 111 ? -10.271 -1.481 7.298 1.00 96.62 111 HIS A N 1
ATOM 878 C CA . HIS A 1 111 ? -10.667 -2.698 6.604 1.00 96.62 111 HIS A CA 1
ATOM 879 C C . HIS A 1 111 ? -9.413 -3.476 6.201 1.00 96.62 111 HIS A C 1
ATOM 881 O O . HIS A 1 111 ? -8.480 -2.917 5.619 1.00 96.62 111 HIS A O 1
ATOM 887 N N . ARG A 1 112 ? -9.386 -4.779 6.495 1.00 95.88 112 ARG A N 1
ATOM 888 C CA . ARG A 1 112 ? -8.369 -5.680 5.942 1.00 95.88 112 ARG A CA 1
ATOM 889 C C . ARG A 1 112 ? -8.621 -5.831 4.447 1.00 95.88 112 ARG A C 1
ATOM 891 O O . ARG A 1 112 ? -9.722 -6.201 4.070 1.00 95.88 112 ARG A O 1
ATOM 898 N N . ASN A 1 113 ? -7.615 -5.613 3.611 1.00 96.50 113 ASN A N 1
ATOM 899 C CA . ASN A 1 113 ? -7.713 -5.739 2.161 1.00 96.50 113 ASN A CA 1
ATOM 900 C C . ASN A 1 113 ? -7.223 -7.128 1.713 1.00 96.50 113 ASN A C 1
ATOM 902 O O . ASN A 1 113 ? -6.023 -7.323 1.509 1.00 96.50 113 ASN A O 1
ATOM 906 N N . PRO A 1 114 ? -8.115 -8.127 1.563 1.00 93.44 114 PRO A N 1
ATOM 907 C CA . PRO A 1 114 ? -7.697 -9.467 1.172 1.00 93.44 114 PRO A CA 1
ATOM 908 C C . PRO A 1 114 ? -7.099 -9.439 -0.237 1.00 93.44 114 PRO A C 1
ATOM 910 O O . PRO A 1 114 ? -7.577 -8.695 -1.090 1.00 93.44 114 PRO A O 1
ATOM 913 N N . PRO A 1 115 ? -6.092 -10.259 -0.556 1.00 93.00 115 PRO A N 1
ATOM 914 C CA . PRO A 1 115 ? -5.518 -10.269 -1.892 1.00 93.00 115 PRO A CA 1
ATOM 915 C C . PRO A 1 115 ? -6.461 -10.935 -2.905 1.00 93.00 115 PRO A C 1
ATOM 917 O O . PRO A 1 115 ? -7.096 -11.951 -2.617 1.00 93.00 115 PRO A O 1
ATOM 920 N N . ARG A 1 116 ? -6.457 -10.426 -4.144 1.00 92.31 116 ARG A N 1
ATOM 921 C CA . ARG A 1 116 ? -7.111 -11.044 -5.319 1.00 92.31 116 ARG A CA 1
ATOM 922 C C . ARG A 1 116 ? -8.636 -11.210 -5.214 1.00 92.31 116 ARG A C 1
ATOM 924 O O . ARG A 1 116 ? -9.192 -12.095 -5.865 1.00 92.31 116 ARG A O 1
ATOM 931 N N . LYS A 1 117 ? -9.322 -10.379 -4.431 1.00 94.12 117 LYS A N 1
ATOM 932 C CA . LYS A 1 117 ? -10.785 -10.288 -4.464 1.00 94.12 117 LYS A CA 1
ATOM 933 C C . LYS A 1 117 ? -11.221 -9.170 -5.423 1.00 94.12 117 LYS A C 1
ATOM 935 O O . LYS A 1 117 ? -10.452 -8.236 -5.651 1.00 94.12 117 LYS A O 1
ATOM 940 N N . PRO A 1 118 ? -12.436 -9.240 -5.997 1.00 94.56 118 PRO A N 1
ATOM 941 C CA . PRO A 1 118 ? -12.944 -8.196 -6.894 1.00 94.56 118 PRO A CA 1
ATOM 942 C C . PRO A 1 118 ? -13.043 -6.808 -6.244 1.00 94.56 118 PRO A C 1
ATOM 944 O O . PRO A 1 118 ? -12.970 -5.801 -6.937 1.00 94.56 118 PRO A O 1
ATOM 947 N N . TYR A 1 119 ? -13.196 -6.773 -4.919 1.00 94.19 119 TYR A N 1
ATOM 948 C CA . TYR A 1 119 ? -13.280 -5.563 -4.100 1.00 94.19 119 TYR A CA 1
ATOM 949 C C . TYR A 1 119 ? -11.927 -5.140 -3.495 1.00 94.19 119 TYR A C 1
ATOM 951 O O . TYR A 1 119 ? -11.861 -4.208 -2.698 1.00 94.19 119 TYR A O 1
ATOM 959 N N . SER A 1 120 ? -10.830 -5.829 -3.833 1.00 95.38 120 SER A N 1
ATOM 960 C CA . SER A 1 120 ? -9.508 -5.516 -3.290 1.00 95.38 120 SER A CA 1
ATOM 961 C C . SER A 1 120 ? -8.893 -4.293 -3.954 1.00 95.38 120 SER A C 1
ATOM 963 O O . SER A 1 120 ? -8.842 -4.196 -5.181 1.00 95.38 120 SER A O 1
ATOM 965 N N . THR A 1 121 ? -8.265 -3.433 -3.156 1.00 94.69 121 THR A N 1
ATOM 966 C CA . THR A 1 121 ? -7.372 -2.402 -3.692 1.00 94.69 121 THR A CA 1
ATOM 967 C C . THR A 1 121 ? -6.050 -3.039 -4.116 1.00 94.69 121 THR A C 1
ATOM 969 O O . THR A 1 121 ? -5.392 -3.725 -3.329 1.00 94.69 121 THR A O 1
ATOM 972 N N . ALA A 1 122 ? -5.646 -2.802 -5.365 1.00 92.81 122 ALA A N 1
ATOM 973 C CA . ALA A 1 122 ? -4.423 -3.344 -5.941 1.00 92.81 122 ALA A CA 1
ATOM 974 C C . ALA A 1 122 ? -3.619 -2.261 -6.662 1.00 92.81 122 ALA A C 1
ATOM 976 O O . ALA A 1 122 ? -4.171 -1.422 -7.369 1.00 92.81 122 ALA A O 1
ATOM 977 N N . VAL A 1 123 ? -2.296 -2.324 -6.547 1.00 90.38 123 VAL A N 1
ATOM 978 C CA . VAL A 1 123 ? -1.374 -1.472 -7.301 1.00 90.38 123 VAL A CA 1
ATOM 979 C C . VAL A 1 123 ? -0.514 -2.350 -8.203 1.00 90.38 123 VAL A C 1
ATOM 981 O O . VAL A 1 123 ? 0.143 -3.266 -7.706 1.00 90.38 123 VAL A O 1
ATOM 984 N N . PRO A 1 124 ? -0.484 -2.120 -9.524 1.00 85.94 124 PRO A N 1
ATOM 985 C CA . PRO A 1 124 ? 0.395 -2.872 -10.410 1.00 85.94 124 PRO A CA 1
ATOM 986 C C . PRO A 1 124 ? 1.862 -2.741 -9.993 1.00 85.94 124 PRO A C 1
ATOM 988 O O . PRO A 1 124 ? 2.308 -1.677 -9.566 1.00 85.94 124 PRO A O 1
ATOM 991 N N . LEU A 1 125 ? 2.633 -3.815 -10.162 1.00 83.50 125 LEU A N 1
ATOM 992 C CA . LEU A 1 125 ? 4.085 -3.847 -9.981 1.00 83.50 125 LEU A CA 1
ATOM 993 C C . LEU A 1 125 ? 4.774 -4.114 -11.332 1.00 83.50 125 LEU A C 1
ATOM 995 O O . LEU A 1 125 ? 5.192 -5.244 -11.613 1.00 83.50 125 LEU A O 1
ATOM 999 N N . PRO A 1 126 ? 4.915 -3.089 -12.194 1.00 74.00 126 PRO A N 1
ATOM 1000 C CA . PRO A 1 126 ? 5.473 -3.252 -13.529 1.00 74.00 126 PRO A CA 1
ATOM 1001 C C . PRO A 1 126 ? 6.891 -3.830 -13.484 1.00 74.00 126 PRO A C 1
ATOM 1003 O O . PRO A 1 126 ? 7.727 -3.443 -12.658 1.00 74.00 126 PRO A O 1
ATOM 1006 N N . GLY A 1 127 ? 7.173 -4.766 -14.390 1.00 70.00 127 GLY A N 1
ATOM 1007 C CA . GLY A 1 127 ? 8.495 -5.382 -14.516 1.00 70.00 127 GLY A CA 1
ATOM 1008 C C . GLY A 1 127 ? 8.864 -6.371 -13.402 1.00 70.00 127 GLY A C 1
ATOM 1009 O O . GLY A 1 127 ? 10.052 -6.668 -13.247 1.00 70.00 127 GLY A O 1
ATOM 1010 N N . GLN A 1 128 ? 7.896 -6.864 -12.615 1.00 72.38 128 GLN A N 1
ATOM 1011 C CA . GLN A 1 128 ? 8.084 -8.046 -11.765 1.00 72.38 128 GLN A CA 1
ATOM 1012 C C . GLN A 1 128 ? 7.571 -9.300 -12.472 1.00 72.38 128 GLN A C 1
ATOM 1014 O O . GLN A 1 128 ? 6.448 -9.326 -12.966 1.00 72.38 128 GLN A O 1
ATOM 1019 N N . HIS A 1 129 ? 8.384 -10.357 -12.471 1.00 64.62 129 HIS A N 1
ATOM 1020 C CA . HIS A 1 129 ? 8.036 -11.631 -13.107 1.00 64.62 129 HIS A CA 1
ATOM 1021 C C . HIS A 1 129 ? 7.135 -12.523 -12.242 1.00 64.62 129 HIS A C 1
ATOM 1023 O O . HIS A 1 129 ? 6.374 -13.313 -12.785 1.00 64.62 129 HIS A O 1
ATOM 1029 N N . GLN A 1 130 ? 7.221 -12.416 -10.911 1.00 67.81 130 GLN A N 1
ATOM 1030 C CA . GLN A 1 130 ? 6.513 -13.317 -9.990 1.00 67.81 130 GLN A CA 1
ATOM 1031 C C . GLN A 1 130 ? 5.181 -12.749 -9.484 1.00 67.81 130 GLN A C 1
ATOM 1033 O O . GLN A 1 130 ? 4.260 -13.503 -9.188 1.00 67.81 130 GLN A O 1
ATOM 1038 N N . GLN A 1 131 ? 5.073 -11.424 -9.368 1.00 72.38 131 GLN A N 1
ATOM 1039 C CA . GLN A 1 131 ? 3.902 -10.764 -8.801 1.00 72.38 131 GLN A CA 1
ATOM 1040 C C . GLN A 1 131 ? 3.598 -9.475 -9.566 1.00 72.38 131 GLN A C 1
ATOM 1042 O O . GLN A 1 131 ? 4.297 -8.479 -9.409 1.00 72.38 131 GLN A O 1
ATOM 1047 N N . SER A 1 132 ? 2.540 -9.492 -10.377 1.00 80.75 132 SER A N 1
ATOM 1048 C CA . SER A 1 132 ? 2.140 -8.346 -11.208 1.00 80.75 132 SER A CA 1
ATOM 1049 C C . SER A 1 132 ? 1.346 -7.282 -10.450 1.00 80.75 132 SER A C 1
ATOM 1051 O O . SER A 1 132 ? 1.265 -6.150 -10.918 1.00 80.75 132 SER A O 1
ATOM 1053 N N . TYR A 1 133 ? 0.784 -7.626 -9.288 1.00 87.00 133 TYR A N 1
ATOM 1054 C CA . TYR A 1 133 ? -0.037 -6.736 -8.467 1.00 87.00 133 TYR A CA 1
ATOM 1055 C C . TYR A 1 133 ? 0.347 -6.816 -7.003 1.00 87.00 133 TYR A C 1
ATOM 1057 O O . TYR A 1 133 ? 0.599 -7.893 -6.460 1.00 87.00 133 TYR A O 1
ATOM 1065 N N . TYR A 1 134 ? 0.325 -5.662 -6.364 1.00 88.56 134 TYR A N 1
ATOM 1066 C CA . TYR A 1 134 ? 0.531 -5.478 -4.952 1.00 88.56 134 TYR A CA 1
ATOM 1067 C C . TYR A 1 134 ? -0.792 -5.156 -4.264 1.00 88.56 134 TYR A C 1
ATOM 1069 O O . TYR A 1 134 ? -1.462 -4.202 -4.644 1.00 88.56 134 TYR A O 1
ATOM 1077 N N . TYR A 1 135 ? -1.143 -5.944 -3.254 1.00 93.00 135 TYR A N 1
ATOM 1078 C CA . TYR A 1 135 ? -2.304 -5.734 -2.400 1.00 93.00 135 TYR A CA 1
ATOM 1079 C C . TYR A 1 135 ? -1.766 -5.335 -1.022 1.00 93.00 135 TYR A C 1
ATOM 1081 O O . TYR A 1 135 ? -1.133 -6.188 -0.403 1.00 93.00 135 TYR A O 1
ATOM 1089 N N . PRO A 1 136 ? -1.912 -4.068 -0.593 1.00 94.25 136 PRO A N 1
ATOM 1090 C CA . PRO A 1 136 ? -1.633 -3.667 0.788 1.00 94.25 136 PRO A CA 1
ATOM 1091 C C . PRO A 1 136 ? -2.517 -4.453 1.754 1.00 94.25 136 PRO A C 1
ATOM 1093 O O . PRO A 1 136 ? -3.638 -4.789 1.380 1.00 94.25 136 PRO A O 1
ATOM 1096 N N . ASP A 1 137 ? -2.063 -4.690 2.978 1.00 95.88 137 ASP A N 1
ATOM 1097 C CA . ASP A 1 137 ? -2.806 -5.489 3.961 1.00 95.88 137 ASP A CA 1
ATOM 1098 C C . ASP A 1 137 ? -4.044 -4.761 4.514 1.00 95.88 137 ASP A C 1
ATOM 1100 O O . ASP A 1 137 ? -5.065 -5.394 4.793 1.00 95.88 137 ASP A O 1
ATOM 1104 N N . PHE A 1 138 ? -3.988 -3.429 4.639 1.00 97.62 138 PHE A N 1
ATOM 1105 C CA . PHE A 1 138 ? -5.069 -2.616 5.205 1.00 97.62 138 PHE A CA 1
ATOM 1106 C C . PHE A 1 138 ? -5.408 -1.388 4.358 1.00 97.62 138 PHE A C 1
ATOM 1108 O O . PHE A 1 138 ? -4.541 -0.745 3.758 1.00 97.62 138 PHE A O 1
ATOM 1115 N N . VAL A 1 139 ? -6.691 -1.035 4.386 1.00 97.12 139 VAL A N 1
ATOM 1116 C CA . VAL A 1 139 ? -7.247 0.244 3.936 1.00 97.12 139 VAL A CA 1
ATOM 1117 C C . VAL A 1 139 ? -7.808 0.943 5.170 1.00 97.12 139 VAL A C 1
ATOM 1119 O O . VAL A 1 139 ? -8.610 0.359 5.898 1.00 97.12 139 VAL A O 1
ATOM 1122 N N . VAL A 1 140 ? -7.370 2.174 5.424 1.00 97.81 140 VAL A N 1
ATOM 1123 C CA . VAL A 1 140 ? -7.724 2.930 6.633 1.00 97.81 140 VAL A CA 1
ATOM 1124 C C . VAL A 1 140 ? -8.318 4.278 6.249 1.00 97.81 140 VAL A C 1
AT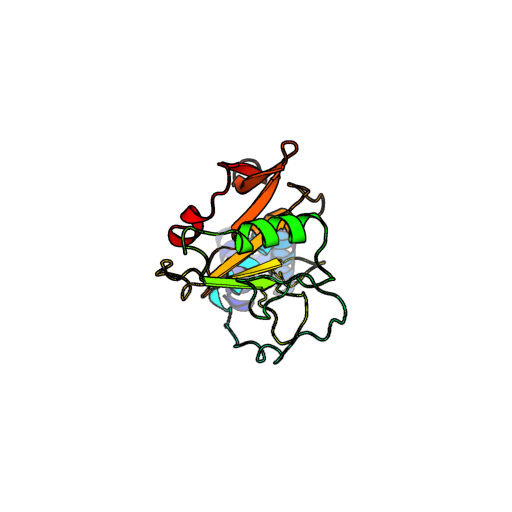OM 1126 O O . VAL A 1 140 ? -7.706 5.024 5.483 1.00 97.81 140 VAL A O 1
ATOM 1129 N N . GLY A 1 141 ? -9.493 4.586 6.794 1.00 97.25 141 GLY A N 1
ATOM 1130 C CA . GLY A 1 141 ? -10.136 5.891 6.700 1.00 97.25 141 GLY A CA 1
ATOM 1131 C C . GLY A 1 141 ? -9.619 6.841 7.779 1.00 97.25 141 GLY A C 1
ATOM 1132 O O . GLY A 1 141 ? -9.713 6.552 8.971 1.00 97.25 141 GLY A O 1
ATOM 1133 N N . VAL A 1 142 ? -9.092 7.982 7.349 1.00 96.56 142 VAL A N 1
ATOM 1134 C CA . VAL A 1 142 ? -8.421 9.003 8.159 1.00 96.56 142 VAL A CA 1
ATOM 1135 C C . VAL A 1 142 ? -9.029 10.369 7.811 1.00 96.56 142 VAL A C 1
ATOM 1137 O O . VAL A 1 142 ? -8.628 10.974 6.813 1.00 96.56 142 VAL A O 1
ATOM 1140 N N . PRO A 1 143 ? -10.005 10.877 8.584 1.00 92.81 143 PRO A N 1
ATOM 1141 C CA . PRO A 1 143 ? -10.766 12.080 8.224 1.00 92.81 143 PRO A CA 1
ATOM 1142 C C . PRO A 1 143 ? -9.914 13.332 7.993 1.00 92.81 143 PRO A C 1
ATOM 1144 O O . PRO A 1 143 ? -10.191 14.114 7.086 1.00 92.81 143 PRO A O 1
ATOM 1147 N N . GLU A 1 144 ? -8.852 13.517 8.779 1.00 88.38 144 GLU A N 1
ATOM 1148 C CA . GLU A 1 144 ? -7.977 14.696 8.689 1.00 88.38 144 GLU A CA 1
ATOM 1149 C C . GLU A 1 144 ? -7.060 14.686 7.454 1.00 88.38 144 GLU A C 1
ATOM 1151 O O . GLU A 1 144 ? -6.419 15.686 7.109 1.00 88.38 144 GLU A O 1
ATOM 1156 N N . ARG A 1 145 ? -6.997 13.557 6.744 1.00 87.56 145 ARG A N 1
ATOM 1157 C CA . ARG A 1 145 ? -6.137 13.379 5.580 1.00 87.56 145 ARG A CA 1
ATOM 1158 C C . ARG A 1 145 ? -6.775 14.036 4.352 1.00 87.56 145 ARG A C 1
ATOM 1160 O O . ARG A 1 145 ? -7.564 13.446 3.626 1.00 87.56 145 ARG A O 1
ATOM 1167 N N . THR A 1 146 ? -6.355 15.267 4.061 1.00 81.06 146 THR A N 1
ATOM 1168 C CA . THR A 1 146 ? -6.835 16.067 2.905 1.00 81.06 146 THR A CA 1
ATOM 1169 C C . THR A 1 146 ? -6.445 15.514 1.527 1.00 81.06 146 THR A C 1
ATOM 1171 O O . THR A 1 146 ? -6.930 15.981 0.496 1.00 81.06 146 THR A O 1
ATOM 1174 N N . ARG A 1 147 ? -5.537 14.537 1.478 1.00 80.06 147 ARG A N 1
ATOM 1175 C CA . ARG A 1 147 ? -5.083 13.863 0.254 1.00 80.06 147 ARG A CA 1
ATOM 1176 C C . ARG A 1 147 ? -5.686 12.466 0.187 1.00 80.06 147 ARG A C 1
ATOM 1178 O O . ARG A 1 147 ? -6.118 11.937 1.200 1.00 80.06 147 ARG A O 1
ATOM 1185 N N . ALA A 1 148 ? -5.637 11.842 -0.993 1.00 85.38 148 ALA A N 1
ATOM 1186 C CA . ALA A 1 148 ? -6.018 10.435 -1.144 1.00 85.38 148 ALA A CA 1
ATOM 1187 C C . ALA A 1 148 ? -7.453 10.128 -0.665 1.00 85.38 148 ALA A C 1
ATOM 1189 O O . ALA A 1 148 ? -7.715 9.014 -0.237 1.00 85.38 148 ALA A O 1
ATOM 1190 N N . GLU A 1 149 ? -8.356 11.115 -0.720 1.00 89.38 149 GLU A N 1
ATOM 1191 C CA . GLU A 1 149 ? -9.762 10.974 -0.302 1.00 89.38 149 GLU A CA 1
ATOM 1192 C C . GLU A 1 149 ? -9.926 10.495 1.149 1.00 89.38 149 GLU A C 1
ATOM 1194 O O . GLU A 1 149 ? -10.852 9.759 1.471 1.00 89.38 149 GLU A O 1
ATOM 1199 N N . GLY A 1 150 ? -9.006 10.881 2.038 1.00 92.94 150 GLY A N 1
ATOM 1200 C CA . GLY A 1 150 ? -9.038 10.415 3.421 1.00 92.94 150 GLY A CA 1
ATOM 1201 C C . GLY A 1 150 ? -8.542 8.979 3.601 1.00 92.94 150 GLY A C 1
ATOM 1202 O O . GLY A 1 150 ? -8.620 8.455 4.702 1.00 92.94 150 GLY A O 1
ATOM 1203 N N . ILE A 1 151 ? -8.023 8.317 2.563 1.00 94.69 151 ILE A N 1
ATOM 1204 C CA . ILE A 1 151 ? -7.594 6.916 2.626 1.00 94.69 151 ILE A CA 1
ATOM 1205 C C . ILE A 1 151 ? -6.079 6.796 2.798 1.00 94.69 151 ILE A C 1
ATOM 1207 O O . ILE A 1 151 ? -5.287 7.442 2.101 1.00 94.69 151 ILE A O 1
ATOM 1211 N N . SER A 1 152 ? -5.671 5.904 3.698 1.00 94.88 152 SER A N 1
ATOM 1212 C CA . SER A 1 152 ? -4.300 5.417 3.836 1.00 94.88 152 SER A CA 1
ATOM 1213 C C . SER A 1 152 ? -4.237 3.920 3.535 1.00 94.88 152 SER A C 1
ATOM 1215 O O . SER A 1 152 ? -4.987 3.125 4.100 1.00 94.88 152 SER A O 1
ATOM 1217 N N . LEU A 1 153 ? -3.334 3.535 2.632 1.00 95.31 153 LEU A N 1
ATOM 1218 C CA . LEU A 1 153 ? -3.027 2.135 2.342 1.00 95.31 153 LEU A CA 1
ATOM 1219 C C . LEU A 1 153 ? -1.834 1.709 3.191 1.00 95.31 153 LEU A C 1
ATOM 1221 O O . LEU A 1 153 ? -0.796 2.375 3.139 1.00 95.31 153 LEU A O 1
ATOM 1225 N N . ILE A 1 154 ? -1.955 0.603 3.925 1.00 95.62 154 ILE A N 1
ATOM 1226 C CA . ILE A 1 154 ? -0.921 0.152 4.861 1.00 95.62 154 ILE A CA 1
ATOM 1227 C C . ILE A 1 154 ? -0.510 -1.294 4.575 1.00 95.62 154 ILE A C 1
ATOM 1229 O O . ILE A 1 154 ? -1.348 -2.159 4.347 1.00 95.62 154 ILE A O 1
ATOM 1233 N N . GLU A 1 155 ? 0.796 -1.542 4.614 1.00 94.12 155 GLU A N 1
ATOM 1234 C CA . GLU A 1 155 ? 1.420 -2.866 4.609 1.00 94.12 155 GLU A CA 1
ATOM 1235 C C . GLU A 1 155 ? 2.122 -3.115 5.931 1.00 94.12 155 GLU A C 1
ATOM 1237 O O . GLU A 1 155 ? 2.931 -2.297 6.384 1.00 94.12 155 GLU A O 1
ATOM 1242 N N . VAL A 1 156 ? 1.892 -4.296 6.479 1.00 93.94 156 VAL A N 1
ATOM 1243 C CA . VAL A 1 156 ? 2.502 -4.783 7.702 1.00 93.94 156 VAL A CA 1
ATOM 1244 C C . VAL A 1 156 ? 3.588 -5.797 7.354 1.00 93.94 156 VAL A C 1
ATOM 1246 O O . VAL A 1 156 ? 3.381 -6.759 6.619 1.00 93.94 156 VAL A O 1
ATOM 1249 N N . LYS A 1 157 ? 4.796 -5.596 7.885 1.00 85.94 157 LYS A N 1
ATOM 1250 C CA . LYS A 1 157 ? 5.947 -6.472 7.633 1.00 85.94 157 LYS A CA 1
ATOM 1251 C C . 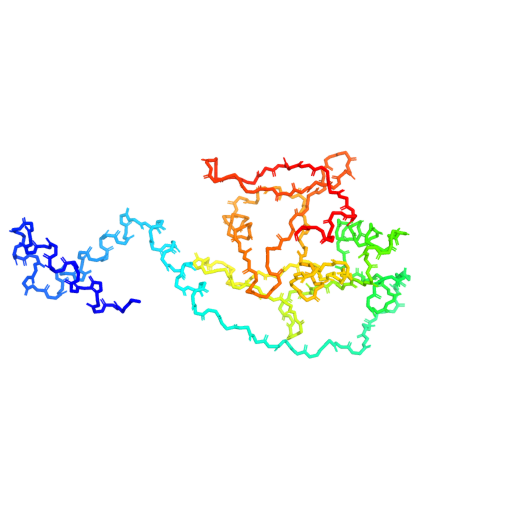LYS A 1 157 ? 6.567 -6.997 8.916 1.00 85.94 157 LYS A C 1
ATOM 1253 O O . LYS A 1 157 ? 6.787 -6.251 9.864 1.00 85.94 157 LYS A O 1
ATOM 1258 N N . ARG A 1 158 ? 6.982 -8.265 8.883 1.00 79.69 158 ARG A N 1
ATOM 1259 C CA . ARG A 1 158 ? 7.907 -8.832 9.875 1.00 79.69 158 ARG A CA 1
ATOM 1260 C C . ARG A 1 158 ? 9.352 -8.858 9.385 1.00 79.69 158 ARG A C 1
ATOM 1262 O O . ARG A 1 158 ? 10.247 -8.625 10.176 1.00 79.69 158 ARG A O 1
ATOM 1269 N N . ASP A 1 159 ? 9.582 -9.034 8.085 1.00 77.06 159 ASP A N 1
ATOM 1270 C CA . ASP A 1 159 ? 10.928 -9.054 7.504 1.00 77.06 159 ASP A CA 1
ATOM 1271 C C . ASP A 1 159 ? 11.151 -7.830 6.605 1.00 77.06 159 ASP A C 1
ATOM 1273 O O . ASP A 1 159 ? 10.377 -7.546 5.684 1.00 77.06 159 ASP A O 1
ATOM 1277 N N . LEU A 1 160 ? 12.208 -7.062 6.893 1.00 68.94 160 LEU A N 1
ATOM 1278 C CA . LEU A 1 160 ? 12.490 -5.792 6.207 1.00 68.94 160 LEU A CA 1
ATOM 1279 C C . LEU A 1 160 ? 12.910 -5.978 4.752 1.00 68.94 160 LEU A C 1
ATOM 1281 O O . LEU A 1 160 ? 12.5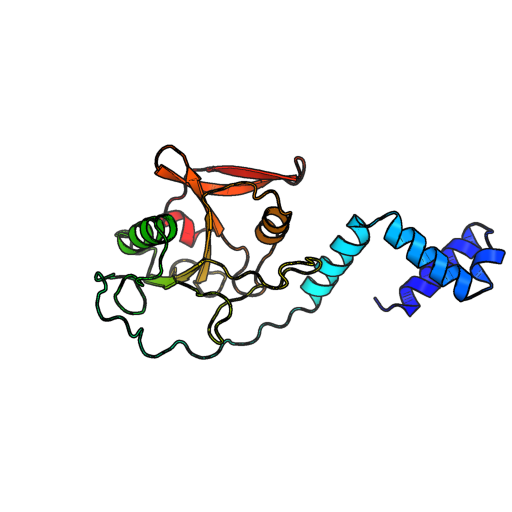30 -5.187 3.883 1.00 68.94 160 LEU A O 1
ATOM 1285 N N . ASN A 1 161 ? 13.697 -7.017 4.495 1.00 65.12 161 ASN A N 1
ATOM 1286 C CA . ASN A 1 161 ? 14.243 -7.331 3.186 1.00 65.12 161 ASN A CA 1
ATOM 1287 C C . ASN A 1 161 ? 13.961 -8.801 2.898 1.00 65.12 161 ASN A C 1
ATOM 1289 O O . ASN A 1 161 ? 14.766 -9.667 3.214 1.00 65.12 161 ASN A O 1
ATOM 1293 N N . ASP A 1 162 ? 12.803 -9.058 2.302 1.00 58.81 162 ASP A N 1
ATOM 1294 C CA . ASP A 1 162 ? 12.537 -10.343 1.671 1.00 58.81 162 ASP A CA 1
ATOM 1295 C C . ASP A 1 162 ? 13.538 -10.503 0.508 1.00 58.81 162 ASP A C 1
ATOM 1297 O O . ASP A 1 162 ? 13.698 -9.576 -0.298 1.00 58.81 162 ASP A O 1
ATOM 1301 N N . GLU A 1 163 ? 14.270 -11.621 0.445 1.00 49.25 163 GLU A N 1
ATOM 1302 C CA . GLU A 1 163 ? 15.396 -11.829 -0.495 1.00 49.25 163 GLU A CA 1
ATOM 1303 C C . GLU A 1 163 ? 14.962 -11.737 -1.971 1.00 49.25 163 GLU A C 1
ATOM 1305 O O . GLU A 1 163 ? 15.757 -11.487 -2.883 1.00 49.25 163 GLU A O 1
ATOM 1310 N N . ILE A 1 164 ? 13.659 -11.860 -2.208 1.00 53.75 164 ILE A N 1
ATOM 1311 C CA . ILE A 1 164 ? 13.013 -11.688 -3.497 1.00 53.75 164 ILE A CA 1
ATOM 1312 C C . ILE A 1 164 ? 12.769 -10.188 -3.705 1.00 53.75 164 ILE A C 1
ATOM 1314 O O . ILE A 1 164 ? 12.021 -9.559 -2.960 1.00 53.75 164 ILE A O 1
ATOM 1318 N N . GLY A 1 165 ? 13.361 -9.597 -4.752 1.00 55.38 165 GLY A N 1
ATOM 1319 C CA . GLY A 1 165 ? 13.364 -8.153 -5.075 1.00 55.38 165 GLY A CA 1
ATOM 1320 C C . GLY A 1 165 ? 12.011 -7.410 -5.168 1.00 55.38 165 GLY A C 1
ATOM 1321 O O . GLY A 1 165 ? 11.986 -6.235 -5.546 1.00 55.38 165 GLY A O 1
ATOM 1322 N N . ASN A 1 166 ? 10.906 -8.053 -4.796 1.00 62.28 166 ASN A N 1
ATOM 1323 C CA . ASN A 1 166 ? 9.570 -7.502 -4.598 1.00 62.28 166 ASN A CA 1
ATOM 1324 C C . ASN A 1 166 ? 9.531 -6.441 -3.491 1.00 62.28 166 ASN A C 1
ATOM 1326 O O . ASN A 1 166 ? 8.841 -5.438 -3.658 1.00 62.28 166 ASN A O 1
ATOM 1330 N N . ALA A 1 167 ? 10.302 -6.592 -2.406 1.00 62.72 167 ALA A N 1
ATOM 1331 C CA . ALA A 1 167 ? 10.316 -5.620 -1.303 1.00 62.72 167 ALA A CA 1
ATOM 1332 C C . ALA A 1 167 ? 10.678 -4.198 -1.779 1.00 62.72 167 ALA A C 1
ATOM 1334 O O . ALA A 1 167 ? 10.056 -3.220 -1.368 1.00 62.72 167 ALA A O 1
ATOM 1335 N N . ARG A 1 168 ? 11.617 -4.097 -2.728 1.00 69.00 168 ARG A N 1
ATOM 1336 C CA . ARG A 1 168 ? 12.032 -2.832 -3.358 1.00 69.00 168 ARG A CA 1
ATOM 1337 C C . ARG A 1 168 ? 10.953 -2.247 -4.262 1.00 69.00 168 ARG A C 1
ATOM 1339 O O . ARG A 1 168 ? 10.723 -1.043 -4.240 1.00 69.00 168 ARG A O 1
ATOM 1346 N N . ALA A 1 169 ? 10.332 -3.096 -5.084 1.00 68.56 169 ALA A N 1
ATOM 1347 C CA . ALA A 1 169 ? 9.298 -2.675 -6.026 1.00 68.56 169 ALA A CA 1
ATOM 1348 C C . ALA A 1 169 ? 8.063 -2.152 -5.284 1.00 68.56 169 ALA A C 1
ATOM 1350 O O . ALA A 1 169 ? 7.547 -1.096 -5.637 1.00 68.56 169 ALA A O 1
ATOM 1351 N N . LYS A 1 170 ? 7.653 -2.845 -4.215 1.00 72.31 170 LYS A N 1
ATOM 1352 C CA . LYS A 1 170 ? 6.549 -2.428 -3.349 1.00 72.31 170 LYS A CA 1
ATOM 1353 C C . LYS A 1 170 ? 6.827 -1.070 -2.687 1.00 72.31 170 LYS A C 1
ATOM 1355 O O . LYS A 1 170 ? 5.957 -0.211 -2.694 1.00 72.31 170 LYS A O 1
ATOM 1360 N N . ALA A 1 171 ? 8.040 -0.842 -2.168 1.00 69.00 171 ALA A N 1
ATOM 1361 C CA . ALA A 1 171 ? 8.367 0.384 -1.424 1.00 69.00 171 ALA A CA 1
ATOM 1362 C C . ALA A 1 171 ? 8.390 1.658 -2.289 1.00 69.00 171 ALA A C 1
ATOM 1364 O O . ALA A 1 171 ? 8.291 2.770 -1.769 1.00 69.00 171 ALA A O 1
ATOM 1365 N N . GLN A 1 172 ? 8.532 1.492 -3.606 1.00 73.25 172 GLN A N 1
ATOM 1366 C CA . GLN A 1 172 ? 8.588 2.580 -4.582 1.00 73.25 172 GLN A CA 1
ATOM 1367 C C . GLN A 1 172 ? 7.257 2.811 -5.304 1.00 73.25 172 GLN A C 1
ATOM 1369 O O . GLN A 1 172 ? 7.143 3.773 -6.064 1.00 73.25 172 GLN A O 1
ATOM 1374 N N . VAL A 1 173 ? 6.262 1.940 -5.108 1.00 77.81 173 VAL A N 1
ATOM 1375 C CA . VAL A 1 173 ? 4.980 2.066 -5.797 1.00 77.81 173 VAL A CA 1
ATOM 1376 C C . VAL A 1 173 ? 4.059 3.045 -5.071 1.00 77.81 173 VAL A C 1
ATOM 1378 O O . VAL A 1 173 ? 4.075 3.168 -3.845 1.00 77.81 173 VAL A O 1
ATOM 1381 N N . ALA A 1 174 ? 3.236 3.744 -5.845 1.00 83.81 174 ALA A N 1
ATOM 1382 C CA . ALA A 1 174 ? 2.202 4.629 -5.337 1.00 83.81 174 ALA A CA 1
ATOM 1383 C C . ALA A 1 174 ? 0.925 4.428 -6.151 1.00 83.81 174 ALA A C 1
ATOM 1385 O O . ALA A 1 174 ? 0.977 4.350 -7.380 1.00 83.81 174 ALA A O 1
ATOM 1386 N N . HIS A 1 175 ? -0.214 4.367 -5.466 1.00 86.12 175 HIS A N 1
ATOM 1387 C CA . HIS A 1 175 ? -1.516 4.386 -6.116 1.00 86.12 175 HIS A CA 1
ATOM 1388 C C . HIS A 1 175 ? -1.774 5.790 -6.704 1.00 86.12 175 HIS A C 1
ATOM 1390 O O . HIS A 1 175 ? -1.466 6.783 -6.032 1.00 86.12 175 HIS A O 1
ATOM 1396 N N . PRO A 1 176 ? -2.332 5.931 -7.924 1.00 84.88 176 PRO A N 1
ATOM 1397 C CA . PRO A 1 176 ? -2.547 7.248 -8.532 1.00 84.88 176 PRO A CA 1
ATOM 1398 C C . PRO A 1 176 ? -3.417 8.187 -7.681 1.00 84.88 176 PRO A C 1
ATOM 1400 O O . PRO A 1 176 ? -3.099 9.375 -7.578 1.00 84.88 176 PRO A O 1
ATOM 1403 N N . ILE A 1 177 ? -4.443 7.641 -7.014 1.00 88.56 177 ILE A N 1
ATOM 1404 C CA . ILE A 1 177 ? -5.340 8.380 -6.108 1.00 88.56 177 ILE A CA 1
ATOM 1405 C C . ILE A 1 177 ? -4.816 8.330 -4.668 1.00 88.56 177 ILE A C 1
ATOM 1407 O O . ILE A 1 177 ? -4.511 9.366 -4.077 1.00 88.56 177 ILE A O 1
ATOM 1411 N N . TYR A 1 178 ? -4.629 7.119 -4.133 1.00 88.69 178 TYR A N 1
ATOM 1412 C CA . TYR A 1 178 ? -4.346 6.887 -2.706 1.00 88.69 178 TYR A CA 1
ATOM 1413 C C . TYR A 1 178 ? -2.887 7.133 -2.300 1.00 88.69 178 TYR A C 1
ATOM 1415 O O . TYR A 1 178 ? -2.542 7.114 -1.122 1.00 88.69 178 TYR A O 1
ATOM 1423 N N . ARG A 1 179 ? -2.030 7.449 -3.276 1.00 87.69 179 ARG A N 1
ATOM 1424 C CA . ARG A 1 179 ? -0.612 7.776 -3.097 1.00 87.69 179 ARG A CA 1
ATOM 1425 C C . ARG A 1 179 ? 0.184 6.605 -2.517 1.00 87.69 179 ARG A C 1
ATOM 1427 O O . ARG A 1 179 ? -0.066 5.446 -2.847 1.00 87.69 179 ARG A O 1
ATOM 1434 N N . ARG A 1 180 ? 1.271 6.925 -1.815 1.00 86.31 180 ARG A N 1
ATOM 1435 C CA . ARG A 1 180 ? 2.256 5.955 -1.343 1.00 86.31 180 ARG A CA 1
ATOM 1436 C C . ARG A 1 180 ? 1.619 5.036 -0.305 1.00 86.31 180 ARG A C 1
ATOM 1438 O O . ARG A 1 180 ? 0.911 5.501 0.577 1.00 86.31 180 ARG A O 1
ATOM 1445 N N . ILE A 1 181 ? 1.929 3.750 -0.409 1.00 91.19 181 ILE A N 1
ATOM 1446 C CA . ILE A 1 181 ? 1.534 2.752 0.583 1.00 91.19 181 ILE A CA 1
ATOM 1447 C C . ILE A 1 181 ? 2.483 2.884 1.775 1.00 91.19 181 ILE A C 1
ATOM 1449 O O . ILE A 1 181 ? 3.707 2.817 1.610 1.00 91.19 181 ILE A O 1
ATOM 1453 N N . LEU A 1 182 ? 1.926 3.114 2.961 1.00 92.38 182 LEU A N 1
ATOM 1454 C CA . LEU A 1 182 ? 2.685 3.174 4.199 1.00 92.38 182 LEU A CA 1
ATOM 1455 C C . LEU A 1 182 ? 3.108 1.760 4.581 1.00 92.38 182 LEU A C 1
ATOM 1457 O O . LEU A 1 182 ? 2.282 0.874 4.753 1.00 92.38 182 LEU A O 1
ATOM 1461 N N . MET A 1 183 ? 4.408 1.549 4.730 1.00 92.62 183 MET A N 1
ATOM 1462 C CA . MET A 1 183 ? 4.937 0.282 5.211 1.00 92.62 183 MET A CA 1
ATOM 1463 C C . MET A 1 183 ? 5.336 0.430 6.666 1.00 92.62 183 MET A C 1
ATOM 1465 O O . MET A 1 183 ? 6.110 1.330 7.003 1.00 92.62 183 MET A O 1
ATOM 1469 N N . VAL A 1 184 ? 4.851 -0.475 7.505 1.00 94.44 184 VAL A N 1
ATOM 1470 C CA . VAL A 1 184 ? 5.229 -0.566 8.912 1.00 94.44 184 VAL A CA 1
ATOM 1471 C C . VAL A 1 184 ? 5.846 -1.926 9.196 1.00 94.44 184 VAL A C 1
ATOM 1473 O O . VAL A 1 184 ? 5.460 -2.945 8.627 1.00 94.44 184 VAL A O 1
ATOM 1476 N N . HIS A 1 185 ? 6.844 -1.936 10.065 1.00 92.88 185 HIS A N 1
ATOM 1477 C CA . HIS A 1 185 ? 7.523 -3.139 10.512 1.00 92.88 185 HIS A CA 1
ATOM 1478 C C . HIS A 1 185 ? 7.433 -3.248 12.025 1.00 92.88 185 HIS A C 1
ATOM 1480 O O . HIS A 1 185 ? 7.691 -2.261 12.714 1.00 92.88 185 HIS A O 1
ATOM 1486 N N . LEU A 1 186 ? 7.091 -4.437 12.519 1.00 91.31 186 LEU A N 1
ATOM 1487 C CA . LEU A 1 186 ? 7.160 -4.734 13.944 1.00 91.31 186 LEU A CA 1
ATOM 1488 C C . LEU A 1 186 ? 8.593 -5.122 14.292 1.00 91.31 186 LEU A C 1
ATOM 1490 O O . LEU A 1 186 ? 9.068 -6.175 13.861 1.00 91.31 186 LEU A O 1
ATOM 1494 N N . ASP A 1 187 ? 9.282 -4.265 15.039 1.00 86.50 187 ASP A N 1
ATOM 1495 C CA . ASP A 1 187 ? 10.644 -4.551 15.465 1.00 86.50 187 ASP A CA 1
ATOM 1496 C C . ASP A 1 187 ? 10.692 -5.581 16.613 1.00 86.50 187 ASP A C 1
ATOM 1498 O O . ASP A 1 187 ? 9.679 -6.038 17.144 1.00 86.50 187 ASP A O 1
ATOM 1502 N N . HIS A 1 188 ? 11.904 -5.985 16.997 1.00 83.81 188 HIS A N 1
ATOM 1503 C CA . HIS A 1 188 ? 12.138 -6.984 18.047 1.00 83.81 188 HIS A CA 1
ATOM 1504 C C . HIS A 1 188 ? 11.686 -6.535 19.446 1.00 83.81 188 HIS A C 1
ATOM 1506 O O . HIS A 1 188 ? 11.533 -7.379 20.328 1.00 83.81 188 HIS A O 1
ATOM 1512 N N . ASN A 1 189 ? 11.468 -5.234 19.652 1.00 84.50 189 ASN A N 1
ATOM 1513 C CA . ASN A 1 189 ? 10.934 -4.682 20.894 1.00 84.50 189 ASN A CA 1
ATOM 1514 C C . ASN A 1 189 ? 9.401 -4.610 20.875 1.00 84.50 189 ASN A C 1
ATOM 1516 O O . ASN A 1 189 ? 8.814 -4.112 21.829 1.00 84.50 189 ASN A O 1
ATOM 1520 N N . HIS A 1 190 ? 8.760 -5.156 19.835 1.00 84.38 190 HIS A N 1
ATOM 1521 C CA . HIS A 1 190 ? 7.323 -5.063 19.582 1.00 84.38 190 HIS A CA 1
ATOM 1522 C C . HIS A 1 190 ? 6.847 -3.625 19.329 1.00 84.38 190 HIS A C 1
ATOM 1524 O O . HIS A 1 190 ? 5.666 -3.324 19.501 1.00 84.38 190 HIS A O 1
ATOM 1530 N N . ASP A 1 191 ? 7.745 -2.754 18.859 1.00 90.31 191 ASP A N 1
ATOM 1531 C CA . ASP A 1 191 ? 7.400 -1.409 18.418 1.00 90.31 191 ASP A CA 1
ATOM 1532 C C . ASP A 1 191 ? 7.197 -1.372 16.901 1.00 90.31 191 ASP A C 1
ATOM 1534 O O . ASP A 1 191 ? 7.998 -1.886 16.112 1.00 90.31 191 ASP A O 1
ATOM 1538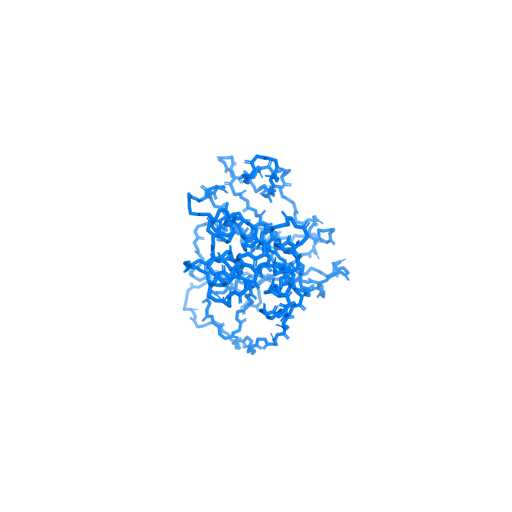 N N . TRP A 1 192 ? 6.133 -0.697 16.470 1.00 94.69 192 TRP A N 1
ATOM 1539 C CA . TRP A 1 192 ? 5.903 -0.424 15.057 1.00 94.69 192 TRP A CA 1
ATOM 1540 C C . TRP A 1 192 ? 6.815 0.698 14.572 1.00 94.69 192 TRP A C 1
ATOM 1542 O O . TRP A 1 192 ? 6.886 1.773 15.170 1.00 94.69 192 TRP A O 1
ATOM 1552 N N . ARG A 1 193 ? 7.487 0.480 13.443 1.00 93.88 193 ARG A N 1
ATOM 1553 C CA . ARG A 1 193 ? 8.363 1.465 12.798 1.00 93.88 193 ARG A CA 1
ATOM 1554 C C . ARG A 1 193 ? 8.028 1.640 11.334 1.00 93.88 193 ARG A C 1
ATOM 1556 O O . ARG A 1 193 ? 7.750 0.670 10.636 1.00 93.88 193 ARG A O 1
ATOM 1563 N N . ILE A 1 194 ? 8.125 2.874 10.852 1.00 92.56 194 ILE A N 1
ATOM 1564 C CA . ILE A 1 194 ? 7.951 3.176 9.430 1.00 92.56 194 ILE A CA 1
ATOM 1565 C C . ILE A 1 194 ? 9.120 2.580 8.647 1.00 92.56 194 ILE A C 1
ATOM 1567 O O . ILE A 1 194 ? 10.282 2.774 9.003 1.00 92.56 194 ILE A O 1
ATOM 1571 N N . VAL A 1 195 ? 8.824 1.890 7.551 1.00 90.50 195 VAL A N 1
ATOM 1572 C CA . VAL A 1 195 ? 9.830 1.375 6.624 1.00 90.50 195 VAL A CA 1
ATOM 1573 C C . VAL A 1 195 ? 10.074 2.400 5.520 1.00 90.50 195 VAL A C 1
ATOM 1575 O O . VAL A 1 195 ? 9.167 2.806 4.791 1.00 90.50 195 VAL A O 1
ATOM 1578 N N . ASN A 1 196 ? 11.334 2.797 5.373 1.00 87.25 196 ASN A N 1
ATOM 1579 C CA . ASN A 1 196 ? 11.793 3.680 4.312 1.00 87.25 196 ASN A CA 1
ATOM 1580 C C . ASN A 1 196 ? 12.605 2.904 3.280 1.00 87.25 196 ASN A C 1
ATOM 1582 O O . ASN A 1 196 ? 13.216 1.887 3.588 1.00 87.25 196 ASN A O 1
ATOM 1586 N N . TYR A 1 197 ? 12.635 3.409 2.051 1.00 83.06 197 TYR A N 1
ATOM 1587 C CA . TYR A 1 197 ? 13.510 2.887 1.011 1.00 83.06 197 TYR A CA 1
ATOM 1588 C C . TYR A 1 197 ? 14.720 3.809 0.857 1.00 83.06 197 TYR A C 1
ATOM 1590 O O . TYR A 1 197 ? 14.558 4.997 0.580 1.00 83.06 197 TYR A O 1
ATOM 1598 N N . ASP A 1 198 ? 15.925 3.262 1.029 1.00 80.75 198 ASP A N 1
ATOM 1599 C CA . ASP A 1 198 ? 17.180 3.966 0.773 1.00 80.75 198 ASP A CA 1
ATOM 1600 C C . ASP A 1 198 ? 17.612 3.719 -0.687 1.00 80.75 198 ASP A C 1
ATOM 1602 O O . ASP A 1 198 ? 18.025 2.601 -1.024 1.00 80.75 198 ASP A O 1
ATOM 1606 N N . PRO A 1 199 ? 17.551 4.732 -1.574 1.00 72.69 199 PRO A N 1
ATOM 1607 C CA . PRO A 1 199 ? 17.916 4.566 -2.977 1.00 72.69 199 PRO A CA 1
ATOM 1608 C C . PRO A 1 199 ? 19.425 4.400 -3.197 1.00 72.69 199 PRO A C 1
ATOM 1610 O O . PRO A 1 199 ? 19.817 3.823 -4.211 1.00 72.69 199 PRO A O 1
ATOM 1613 N N . GLN A 1 200 ? 20.273 4.882 -2.280 1.00 74.75 200 GLN A N 1
ATOM 1614 C CA . GLN A 1 200 ? 21.730 4.762 -2.395 1.00 74.75 200 GLN A CA 1
ATOM 1615 C C . GLN A 1 200 ? 22.180 3.342 -2.065 1.00 74.75 200 GLN A C 1
ATOM 1617 O O . GLN A 1 200 ? 22.976 2.747 -2.791 1.00 74.75 200 GLN A O 1
ATOM 1622 N N . ARG A 1 201 ? 21.641 2.787 -0.975 1.00 69.31 201 ARG A N 1
ATOM 1623 C CA . ARG A 1 201 ? 21.946 1.421 -0.527 1.00 69.31 201 ARG A CA 1
ATOM 1624 C C . ARG A 1 201 ? 21.081 0.370 -1.208 1.00 69.31 201 ARG A C 1
ATOM 1626 O O . ARG A 1 201 ? 21.427 -0.807 -1.180 1.00 69.31 201 ARG A O 1
ATOM 1633 N N . ASN A 1 202 ? 19.994 0.792 -1.856 1.00 69.81 202 ASN A N 1
ATOM 1634 C CA . ASN A 1 202 ? 19.031 -0.069 -2.537 1.00 69.81 202 ASN A CA 1
ATOM 1635 C C . ASN A 1 202 ? 18.442 -1.127 -1.583 1.00 69.81 202 ASN A C 1
ATOM 1637 O O . ASN A 1 202 ? 18.362 -2.318 -1.905 1.00 69.81 202 ASN A O 1
ATOM 1641 N N . LEU A 1 203 ? 18.073 -0.698 -0.377 1.00 78.75 203 LEU A N 1
ATOM 1642 C CA . LEU A 1 203 ? 17.566 -1.543 0.706 1.00 78.75 203 LEU A CA 1
ATOM 1643 C C . LEU A 1 203 ? 16.470 -0.808 1.476 1.00 78.75 203 LEU A C 1
ATOM 1645 O O . LEU A 1 203 ? 16.456 0.424 1.522 1.00 78.75 203 LEU A O 1
ATOM 1649 N N . ASN A 1 204 ? 15.577 -1.571 2.102 1.00 83.62 204 ASN A N 1
ATOM 1650 C CA . ASN A 1 204 ? 14.654 -1.009 3.075 1.00 83.62 204 ASN A CA 1
ATOM 1651 C C . ASN A 1 204 ? 15.388 -0.763 4.397 1.00 83.62 204 ASN A C 1
ATOM 1653 O O . ASN A 1 204 ? 16.209 -1.578 4.829 1.00 83.62 204 ASN A O 1
ATOM 1657 N N . THR A 1 205 ? 15.083 0.358 5.038 1.00 86.94 205 THR A N 1
ATOM 1658 C CA . THR A 1 205 ? 15.639 0.773 6.324 1.00 86.94 205 THR A CA 1
ATOM 1659 C C . THR A 1 205 ? 14.516 1.094 7.302 1.00 86.94 205 THR A C 1
ATOM 1661 O O . THR A 1 205 ? 13.429 1.527 6.913 1.00 86.94 205 THR A O 1
ATOM 1664 N N . LEU A 1 206 ? 14.778 0.874 8.591 1.00 89.69 206 LEU A N 1
ATOM 1665 C CA . LEU A 1 206 ? 13.867 1.297 9.647 1.00 89.69 206 LEU A CA 1
ATOM 1666 C C . LEU A 1 206 ? 13.981 2.802 9.851 1.00 89.69 206 LEU A C 1
ATOM 1668 O O . LEU A 1 206 ? 15.068 3.333 10.077 1.00 89.69 206 LEU A O 1
ATOM 1672 N N . GLY A 1 207 ? 12.842 3.471 9.761 1.00 89.44 207 GLY A N 1
ATOM 1673 C CA . GLY A 1 207 ? 12.677 4.868 10.104 1.00 89.44 207 GLY A CA 1
ATOM 1674 C C . GLY A 1 207 ? 12.285 5.064 11.563 1.00 89.44 207 GLY A C 1
ATOM 1675 O O . GLY A 1 207 ? 12.601 4.267 12.452 1.00 89.44 207 GLY A O 1
ATOM 1676 N N . GLN A 1 208 ? 11.587 6.173 11.782 1.00 92.25 208 GLN A N 1
ATOM 1677 C CA . GLN A 1 208 ? 11.024 6.546 13.072 1.00 92.25 208 GLN A CA 1
ATOM 1678 C C . GLN A 1 208 ? 9.927 5.568 13.535 1.00 92.25 208 GLN A C 1
ATOM 1680 O O . GLN A 1 208 ? 9.321 4.886 12.696 1.00 92.25 208 GLN A O 1
ATOM 1685 N N . PRO A 1 209 ? 9.642 5.516 14.850 1.00 94.06 209 PRO A N 1
ATOM 1686 C CA . PRO A 1 209 ? 8.464 4.834 15.371 1.00 94.06 209 PRO A CA 1
ATOM 1687 C C . PRO A 1 209 ? 7.191 5.328 14.683 1.00 94.06 209 PRO A C 1
ATOM 1689 O O . PRO A 1 209 ? 7.008 6.531 14.487 1.00 94.06 209 PRO A O 1
ATOM 1692 N N . PHE A 1 210 ? 6.329 4.387 14.319 1.00 95.12 210 PHE A N 1
ATOM 1693 C CA . PHE A 1 210 ? 5.003 4.674 13.805 1.00 95.12 210 PHE A CA 1
ATOM 1694 C C . PHE A 1 210 ? 4.094 5.106 14.957 1.00 95.12 210 PHE A C 1
ATOM 1696 O O . PHE A 1 210 ? 4.100 4.507 16.037 1.00 95.12 210 PHE A O 1
ATOM 1703 N N . ARG A 1 211 ? 3.311 6.154 14.714 1.00 93.38 211 ARG A N 1
ATOM 1704 C CA . ARG A 1 211 ? 2.270 6.647 15.614 1.00 93.38 211 ARG A CA 1
ATOM 1705 C C . ARG A 1 211 ? 1.015 6.932 14.794 1.00 93.38 211 ARG A C 1
ATOM 1707 O O . ARG A 1 211 ? 1.124 7.347 13.642 1.00 93.38 211 ARG A O 1
ATOM 1714 N N . ILE A 1 212 ? -0.152 6.658 15.373 1.00 93.94 212 ILE A N 1
ATOM 1715 C CA . ILE A 1 212 ? -1.438 6.738 14.667 1.00 93.94 212 ILE A CA 1
ATOM 1716 C C . ILE A 1 212 ? -1.719 8.165 14.190 1.00 93.94 212 ILE A C 1
ATOM 1718 O O . ILE A 1 212 ? -2.069 8.349 13.030 1.00 93.94 212 ILE A O 1
ATOM 1722 N N . ASP A 1 213 ? -1.468 9.160 15.039 1.00 89.50 213 ASP A N 1
ATOM 1723 C CA . ASP A 1 213 ? -1.614 10.596 14.755 1.00 89.50 213 ASP A CA 1
ATOM 1724 C C . ASP A 1 213 ? -0.860 11.058 13.491 1.00 89.50 213 ASP A C 1
ATOM 1726 O O . ASP A 1 213 ? -1.257 12.005 12.812 1.00 89.50 213 ASP A O 1
ATOM 1730 N N . GLN A 1 214 ? 0.204 10.353 13.099 1.00 88.31 214 GLN A N 1
ATOM 1731 C CA . GLN A 1 214 ? 0.942 10.656 11.875 1.00 88.31 214 GLN A CA 1
ATOM 1732 C C . GLN A 1 214 ? 0.134 10.352 10.606 1.00 88.31 214 GLN A C 1
ATOM 1734 O O . GLN A 1 214 ? 0.419 10.951 9.565 1.00 88.31 214 GLN A O 1
ATOM 1739 N N . LEU A 1 215 ? -0.874 9.471 10.655 1.00 88.56 215 LEU A N 1
ATOM 1740 C CA . LEU A 1 215 ? -1.662 9.059 9.484 1.00 88.56 215 LEU A CA 1
ATOM 1741 C C . LEU A 1 215 ? -2.358 10.233 8.778 1.00 88.56 215 LEU A C 1
ATOM 1743 O O . LEU A 1 215 ? -2.486 10.206 7.548 1.00 88.56 215 LEU A O 1
ATOM 1747 N N . GLY A 1 216 ? -2.753 11.279 9.513 1.00 82.75 216 GLY A N 1
ATOM 1748 C CA . GLY A 1 216 ? -3.341 12.491 8.929 1.00 82.75 216 GLY A CA 1
ATOM 1749 C C . GLY A 1 216 ? -2.352 13.293 8.073 1.00 82.75 216 GLY A C 1
ATOM 1750 O O . GLY A 1 216 ? -2.737 13.935 7.096 1.00 82.75 216 GLY A O 1
ATOM 1751 N N . SER A 1 217 ? -1.059 13.209 8.397 1.00 78.19 217 SER A N 1
ATOM 1752 C CA . SER A 1 217 ? 0.010 14.021 7.796 1.00 78.19 217 SER A CA 1
ATOM 1753 C C . SER A 1 217 ? 0.810 13.334 6.678 1.00 78.19 217 SER A C 1
ATOM 1755 O O . SER A 1 217 ? 1.507 14.018 5.922 1.00 78.19 217 SER A O 1
ATOM 1757 N N . LEU A 1 218 ? 0.741 11.998 6.588 1.00 69.81 218 LEU A N 1
ATOM 1758 C CA . LEU A 1 218 ? 1.605 11.173 5.723 1.00 69.81 218 LEU A CA 1
ATOM 1759 C C . LEU A 1 218 ? 1.209 11.128 4.239 1.00 69.81 218 LEU A C 1
ATOM 1761 O O . LEU A 1 218 ? 0.097 11.550 3.868 1.00 69.81 218 LEU A O 1
#

Radius of gyration: 22.39 Å; chains: 1; bounding box: 52×34×64 Å

Secondary structure (DSSP, 8-state):
--HHHHHHHHHHHHHHTT-TTTTT-HHHHHHHHHHHHHH-HHHHHHHHHHHHHHHPPP-PPPPPPS----SS--B-SSBTTSB--TT--HHHHHHHHHHHT--SS--SEEEE--TT-TT---EE-TT-SS-SEE--SEEEE-TT-TTGGGEEEEEEES-S--SSTHHHHHHH-EETTTEEPEEEEE-TTS-EEEEEEETTTTEEEEEEEP-GGGGGT-

pLDDT: mean 86.4, std 10.04, range [49.25, 98.06]

Organism: NCBI:txid32062

Foldseek 3Di:
DDPVVQLVVQLVVCVVVVVPVLNVDSVSSVVVVVVVCVVCVVVVQVVQVVVCVVPDDDDQFPDDDPEDPDPDFDAFCQEPRRTDDPPQDPQSVVVSVQLSPDPVLQFNHKYFADPPDSNFDWFAQGPDPPDGIDGAGMWTAGPLAPALNSIAGEHEDADFDDVRLVSLSLQPTADPGNGHHWYWYQDPVRFIFTWHADPVVRGIDTDHTDDSVCSSVD

InterPro domains:
  IPR059867 YagJ-like domain [PF27151] (82-196)